Protein AF-A0A7C1AST8-F1 (afdb_monomer)

Foldseek 3Di:
DKFKWAFADKDALWAWQAPRDQDPDDDDQPPDDPVQGTFIWIWTWTQTPDDLDDPQPPDDRIFTEIFTFDDPDSNDSDGPWGFHDDHGWIKIFDWAFAWRHYNVAIDTHIGGPRHQQRIWTQDPVQWTHRRVRVVVVVVLVPDPADVPHDNPDDPDDPTDGNVVVSVVVSVDDDPVVVVVRCCGHHVVNNVLVRVQVVCCVVPVDRDDRDPPPPDD

Structure (mmCIF, N/CA/C/O backbone):
data_AF-A0A7C1AST8-F1
#
_entry.id   AF-A0A7C1AST8-F1
#
loop_
_atom_site.group_PDB
_atom_site.id
_atom_site.type_symbol
_atom_site.label_atom_id
_atom_site.label_alt_id
_atom_site.label_comp_id
_atom_site.label_asym_id
_atom_site.label_entity_id
_atom_site.label_seq_id
_atom_site.pdbx_PDB_ins_code
_atom_site.Cartn_x
_atom_site.Cartn_y
_atom_site.Cartn_z
_atom_site.occupancy
_atom_site.B_iso_or_equiv
_atom_site.auth_seq_id
_atom_site.auth_comp_id
_atom_site.auth_asym_id
_atom_site.auth_atom_id
_atom_site.pdbx_PDB_model_num
ATOM 1 N N . MET A 1 1 ? -7.288 -2.124 -7.685 1.00 85.44 1 MET A N 1
ATOM 2 C CA . MET A 1 1 ? -7.841 -3.116 -6.735 1.00 85.44 1 MET A CA 1
ATOM 3 C C . MET A 1 1 ? -8.034 -2.468 -5.363 1.00 85.44 1 MET A C 1
ATOM 5 O O . MET A 1 1 ? -7.223 -1.640 -4.980 1.00 85.44 1 MET A O 1
ATOM 9 N N . VAL A 1 2 ? -9.084 -2.816 -4.620 1.00 89.31 2 VAL A N 1
ATOM 10 C CA . VAL A 1 2 ? -9.290 -2.420 -3.218 1.00 89.31 2 VAL A CA 1
ATOM 11 C C . VAL A 1 2 ? -9.476 -3.677 -2.379 1.00 89.31 2 VAL A C 1
ATOM 13 O O . VAL A 1 2 ? -10.325 -4.511 -2.700 1.00 89.31 2 VAL A O 1
ATOM 16 N N . VAL A 1 3 ? -8.685 -3.816 -1.318 1.00 92.94 3 VAL A N 1
ATOM 17 C CA . VAL A 1 3 ? -8.681 -5.006 -0.457 1.00 92.94 3 VAL A CA 1
ATOM 18 C C . VAL A 1 3 ? -8.767 -4.641 1.015 1.00 92.94 3 VAL A C 1
ATOM 20 O O . VAL A 1 3 ? -8.251 -3.605 1.433 1.00 92.94 3 VAL A O 1
ATOM 23 N N . VAL A 1 4 ? -9.370 -5.539 1.787 1.00 95.44 4 VAL A N 1
ATOM 24 C CA . VAL A 1 4 ? -9.210 -5.632 3.238 1.00 95.44 4 VAL A CA 1
ATOM 25 C C . VAL A 1 4 ? -8.317 -6.831 3.526 1.00 95.44 4 VAL A C 1
ATOM 27 O O . VAL A 1 4 ? -8.536 -7.918 2.976 1.00 95.44 4 VAL A O 1
ATOM 30 N N . GLY A 1 5 ? -7.315 -6.649 4.376 1.00 95.75 5 GLY A N 1
ATOM 31 C CA . GLY A 1 5 ? -6.432 -7.741 4.757 1.00 95.75 5 GLY A CA 1
ATOM 32 C C . GLY A 1 5 ? -5.708 -7.514 6.070 1.00 95.75 5 GLY A C 1
ATOM 33 O O . GLY A 1 5 ? -5.656 -6.394 6.579 1.00 95.75 5 GLY A O 1
ATOM 34 N N . THR A 1 6 ? -5.113 -8.587 6.581 1.00 97.06 6 THR A N 1
ATOM 35 C CA . THR A 1 6 ? -4.254 -8.557 7.766 1.00 97.06 6 THR A CA 1
ATOM 36 C C . THR A 1 6 ? -2.789 -8.562 7.356 1.00 97.06 6 THR A C 1
ATOM 38 O O . THR A 1 6 ? -2.351 -9.374 6.533 1.00 97.06 6 THR A O 1
ATOM 41 N N . VAL A 1 7 ? -2.007 -7.660 7.946 1.00 95.00 7 VAL A N 1
ATOM 42 C CA . VAL A 1 7 ? -0.562 -7.568 7.731 1.00 95.00 7 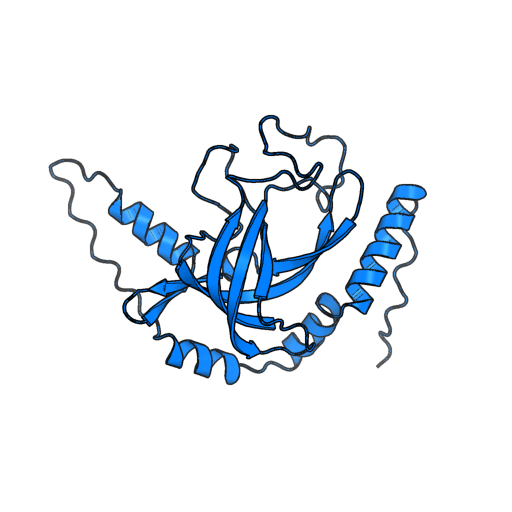VAL A CA 1
ATOM 43 C C . VAL A 1 7 ? 0.109 -8.786 8.355 1.00 95.00 7 VAL A C 1
ATOM 45 O O . VAL A 1 7 ? 0.218 -8.904 9.575 1.00 95.00 7 VAL A O 1
ATOM 48 N N . ARG A 1 8 ? 0.594 -9.704 7.521 1.00 96.12 8 ARG A N 1
ATOM 49 C CA . ARG A 1 8 ? 1.314 -10.898 7.973 1.00 96.12 8 ARG A CA 1
ATOM 50 C C . ARG A 1 8 ? 2.734 -10.554 8.401 1.00 96.12 8 ARG A C 1
ATOM 52 O O . ARG A 1 8 ? 3.166 -10.989 9.465 1.00 96.12 8 ARG A O 1
ATOM 59 N N . GLU A 1 9 ? 3.453 -9.800 7.573 1.00 93.06 9 GLU A N 1
ATOM 60 C CA . GLU A 1 9 ? 4.860 -9.442 7.779 1.00 93.06 9 GLU A CA 1
ATOM 61 C C . GLU A 1 9 ? 5.150 -8.039 7.238 1.00 93.06 9 GLU A C 1
ATOM 63 O O . GLU A 1 9 ? 4.584 -7.613 6.231 1.00 93.06 9 GLU A O 1
ATOM 68 N N . VAL A 1 10 ? 6.071 -7.341 7.903 1.00 87.25 10 VAL A N 1
ATOM 69 C CA . VAL A 1 10 ? 6.617 -6.051 7.468 1.00 87.25 10 VAL A CA 1
ATOM 70 C C . VAL A 1 10 ? 8.125 -6.217 7.345 1.00 87.25 10 VAL A C 1
ATOM 72 O O . VAL A 1 10 ? 8.827 -6.329 8.353 1.00 87.25 10 VAL A O 1
ATOM 75 N N . ASN A 1 11 ? 8.627 -6.258 6.115 1.00 84.88 11 ASN A N 1
ATOM 76 C CA . ASN A 1 11 ? 10.028 -6.560 5.851 1.00 84.88 11 ASN A CA 1
ATOM 77 C C . ASN A 1 11 ? 10.875 -5.287 5.721 1.00 84.88 11 ASN A C 1
ATOM 79 O O . ASN A 1 11 ? 10.643 -4.439 4.856 1.00 84.88 11 ASN A O 1
ATOM 83 N N . GLY A 1 12 ? 11.924 -5.225 6.552 1.00 67.56 12 GLY A N 1
ATOM 84 C CA . GLY A 1 12 ? 12.950 -4.175 6.586 1.00 67.56 12 GLY A CA 1
ATOM 85 C C . GLY A 1 12 ? 12.571 -2.919 7.392 1.00 67.56 12 GLY A C 1
ATOM 86 O O . GLY A 1 12 ? 11.392 -2.659 7.621 1.00 67.56 12 GLY A O 1
ATOM 87 N N . PRO A 1 13 ? 13.558 -2.106 7.833 1.00 58.56 13 PRO A N 1
ATOM 88 C CA . PRO A 1 13 ? 13.296 -0.747 8.297 1.00 58.56 13 PRO A CA 1
ATOM 89 C C . PRO A 1 13 ? 13.070 0.201 7.113 1.00 58.56 13 PRO A C 1
ATOM 91 O O . PRO A 1 13 ? 12.169 1.012 7.227 1.00 58.56 13 PRO A O 1
ATOM 94 N N . PHE A 1 14 ? 13.803 0.036 5.997 1.00 69.19 14 PHE A N 1
ATOM 95 C CA . PHE A 1 14 ? 13.518 0.459 4.611 1.00 69.19 14 PHE A CA 1
ATOM 96 C C . PHE A 1 14 ? 14.591 -0.139 3.673 1.00 69.19 14 PHE A C 1
ATOM 98 O O . PHE A 1 14 ? 15.765 -0.227 4.055 1.00 69.19 14 PHE A O 1
ATOM 105 N N . TRP A 1 15 ? 14.202 -0.526 2.460 1.00 65.00 15 TRP A N 1
ATOM 106 C CA . TRP A 1 15 ? 15.070 -1.031 1.391 1.00 65.00 15 TRP A CA 1
ATOM 107 C C . TRP A 1 15 ? 15.282 0.041 0.325 1.00 65.00 15 TRP A C 1
ATOM 109 O O . TRP A 1 15 ? 14.389 0.853 0.077 1.00 65.00 15 TRP A O 1
ATOM 119 N N . ASN A 1 16 ? 16.462 0.058 -0.293 1.00 61.53 16 ASN A N 1
ATOM 120 C CA . ASN A 1 16 ? 16.732 0.910 -1.443 1.00 61.53 16 ASN A CA 1
ATOM 121 C C . ASN A 1 16 ? 16.198 0.234 -2.709 1.00 61.53 16 ASN A C 1
ATOM 123 O O . ASN A 1 16 ? 16.614 -0.881 -3.023 1.00 61.53 16 ASN A O 1
ATOM 127 N N . SER A 1 17 ? 15.308 0.902 -3.451 1.00 61.28 17 SER A N 1
ATOM 128 C CA . SER A 1 17 ? 14.826 0.363 -4.724 1.00 61.28 17 SER A CA 1
ATOM 129 C C . SER A 1 17 ? 15.959 0.162 -5.723 1.00 61.28 17 SER A C 1
ATOM 131 O O . SER A 1 17 ? 15.846 -0.726 -6.549 1.00 61.28 17 SER A O 1
ATOM 133 N N . ALA A 1 18 ? 17.082 0.886 -5.620 1.00 60.12 18 ALA A N 1
ATOM 134 C CA . ALA A 1 18 ? 18.212 0.700 -6.523 1.00 60.12 18 ALA A CA 1
ATOM 135 C C . ALA A 1 18 ? 18.822 -0.711 -6.443 1.00 60.12 18 ALA A C 1
ATOM 137 O O . ALA A 1 18 ? 18.940 -1.380 -7.460 1.00 60.12 18 ALA A O 1
ATOM 138 N N . ASP A 1 19 ? 19.232 -1.166 -5.266 1.00 57.78 19 ASP A N 1
ATOM 139 C CA . ASP A 1 19 ? 20.057 -2.375 -5.122 1.00 57.78 19 ASP A CA 1
ATOM 140 C C . ASP A 1 19 ? 19.449 -3.436 -4.195 1.00 57.78 19 ASP A C 1
ATOM 142 O O . ASP A 1 19 ? 20.085 -4.456 -3.920 1.00 57.78 19 ASP A O 1
ATOM 146 N N . GLY A 1 20 ? 18.231 -3.203 -3.691 1.00 58.56 20 GLY A N 1
ATOM 147 C CA . GLY A 1 20 ? 17.551 -4.101 -2.762 1.00 58.56 20 GLY A CA 1
ATOM 148 C C . GLY A 1 20 ? 18.291 -4.270 -1.434 1.00 58.56 20 GLY A C 1
ATOM 149 O O . GLY A 1 20 ? 17.970 -5.179 -0.669 1.00 58.56 20 GLY A O 1
ATOM 150 N N . GLN A 1 21 ? 19.296 -3.436 -1.137 1.00 60.12 21 GLN A N 1
ATOM 151 C CA . GLN A 1 21 ? 20.013 -3.484 0.129 1.00 60.12 21 GLN A CA 1
ATOM 152 C C . GLN A 1 21 ? 19.342 -2.586 1.165 1.00 60.12 21 GLN A C 1
ATOM 154 O O . GLN A 1 21 ? 18.674 -1.591 0.868 1.00 60.12 21 GLN A O 1
ATOM 159 N N . LYS A 1 22 ? 19.528 -2.952 2.437 1.00 52.41 22 LYS A N 1
ATOM 160 C CA . LYS A 1 22 ? 19.155 -2.095 3.560 1.00 52.41 22 LYS A CA 1
ATOM 161 C C . LYS A 1 22 ? 19.940 -0.789 3.436 1.00 52.41 22 LYS A C 1
ATOM 163 O O . LYS A 1 22 ? 21.166 -0.817 3.430 1.00 52.41 22 LYS A O 1
ATOM 168 N N . TRP A 1 23 ? 19.243 0.342 3.393 1.00 54.97 23 TRP A N 1
ATOM 169 C CA . TRP A 1 23 ? 19.873 1.649 3.207 1.00 54.97 23 TRP A CA 1
ATOM 170 C C . TRP A 1 23 ? 20.775 1.997 4.405 1.00 54.97 23 TRP A C 1
ATOM 172 O O . TRP A 1 23 ? 20.302 2.384 5.479 1.00 54.97 23 TRP A O 1
ATOM 182 N N . SER A 1 24 ? 22.090 1.860 4.239 1.00 45.50 24 SER A N 1
ATOM 183 C CA . SER A 1 24 ? 23.104 2.486 5.103 1.00 45.50 24 SER A CA 1
ATOM 184 C C . SER A 1 24 ? 23.695 3.747 4.478 1.00 45.50 24 SER A C 1
ATOM 186 O O . SER A 1 24 ? 24.119 4.630 5.219 1.00 45.50 24 SER A O 1
ATOM 188 N N . ASP A 1 25 ? 23.652 3.859 3.149 1.00 42.25 25 ASP A N 1
ATOM 189 C CA . ASP A 1 25 ? 24.308 4.905 2.368 1.00 42.25 25 ASP A CA 1
ATOM 190 C C . ASP A 1 25 ? 23.334 5.435 1.309 1.00 42.25 25 ASP A C 1
ATOM 192 O O . ASP A 1 25 ? 22.731 4.660 0.566 1.00 42.25 25 ASP A O 1
ATOM 196 N N . SER A 1 26 ? 23.128 6.754 1.265 1.00 41.34 26 SER A N 1
ATOM 197 C CA . SER A 1 26 ? 22.223 7.360 0.286 1.00 41.34 26 SER A CA 1
ATOM 198 C C . SER A 1 26 ? 22.782 7.224 -1.133 1.00 41.34 26 SER A C 1
ATOM 200 O O . SER A 1 26 ? 23.951 7.561 -1.338 1.00 41.34 26 SER A O 1
ATOM 202 N N . PRO A 1 27 ? 21.980 6.792 -2.126 1.00 42.34 27 PRO A N 1
ATOM 203 C CA . PRO A 1 27 ? 22.377 6.888 -3.519 1.00 42.34 27 PRO A CA 1
ATOM 204 C C . PRO A 1 27 ? 22.571 8.369 -3.867 1.00 42.34 27 PRO A C 1
ATOM 206 O O . PRO A 1 27 ? 21.764 9.220 -3.485 1.00 42.34 27 PRO A O 1
ATOM 209 N N . ALA A 1 28 ? 23.676 8.687 -4.545 1.00 46.75 28 ALA A N 1
ATOM 210 C CA . ALA A 1 28 ? 23.923 10.033 -5.045 1.00 46.75 28 ALA A CA 1
ATOM 211 C C . ALA A 1 28 ? 22.788 10.407 -6.013 1.00 46.75 28 ALA A C 1
ATOM 213 O O . ALA A 1 28 ? 22.472 9.647 -6.926 1.00 46.75 28 ALA A O 1
ATOM 214 N N . ALA A 1 29 ? 22.147 11.551 -5.780 1.00 48.56 29 ALA A N 1
ATOM 215 C CA . ALA A 1 29 ? 20.938 11.993 -6.477 1.00 48.56 29 ALA A CA 1
ATOM 216 C C . ALA A 1 29 ? 21.192 12.427 -7.938 1.00 48.56 29 ALA A C 1
ATOM 218 O O . ALA A 1 29 ? 20.281 12.891 -8.621 1.00 48.56 29 ALA A O 1
ATOM 219 N N . ASP A 1 30 ? 22.432 12.310 -8.399 1.00 47.56 30 ASP A N 1
ATOM 220 C CA . ASP A 1 30 ? 22.979 13.102 -9.492 1.00 47.56 30 ASP A CA 1
ATOM 221 C C . ASP A 1 30 ? 22.830 12.402 -10.858 1.00 47.56 30 ASP A C 1
ATOM 223 O O . ASP A 1 30 ? 22.884 13.068 -11.890 1.00 47.56 30 ASP A O 1
ATOM 227 N N . ASP A 1 31 ? 22.590 11.085 -10.879 1.00 40.94 31 ASP A N 1
ATOM 228 C CA . ASP A 1 31 ? 22.689 10.264 -12.098 1.00 40.94 31 ASP A CA 1
ATOM 229 C C . ASP A 1 31 ? 21.342 9.792 -12.680 1.00 40.94 31 ASP A C 1
ATOM 231 O O . ASP A 1 31 ? 21.328 8.997 -13.620 1.00 40.94 31 ASP A O 1
ATOM 235 N N . ILE A 1 32 ? 20.190 10.229 -12.147 1.00 43.62 32 ILE A N 1
ATOM 236 C CA . ILE A 1 32 ? 18.897 9.609 -12.493 1.00 43.62 32 ILE A CA 1
ATOM 237 C C . ILE A 1 32 ? 17.801 10.662 -12.756 1.00 43.62 32 ILE A C 1
ATOM 239 O O . ILE A 1 32 ? 17.625 11.579 -11.951 1.00 43.62 32 ILE A O 1
ATOM 243 N N . PRO A 1 33 ? 17.029 10.568 -13.864 1.00 41.75 33 PRO A N 1
ATOM 244 C CA . PRO A 1 33 ? 15.890 11.453 -14.112 1.00 41.75 33 PRO A CA 1
ATOM 245 C C . PRO A 1 33 ? 14.923 11.439 -12.921 1.00 41.75 33 PRO A C 1
ATOM 247 O O . PRO A 1 33 ? 14.607 10.376 -12.400 1.00 41.75 33 PRO A O 1
ATOM 250 N N . GLY A 1 34 ? 14.388 12.594 -12.511 1.00 40.84 34 GLY A N 1
ATOM 251 C CA . GLY A 1 34 ? 13.619 12.732 -11.260 1.00 40.84 34 GLY A CA 1
ATOM 252 C C . GLY A 1 34 ? 12.356 11.862 -11.106 1.00 40.84 34 GLY A C 1
ATOM 253 O O . GLY A 1 34 ? 11.782 11.840 -10.024 1.00 40.84 34 GLY A O 1
ATOM 254 N N . ARG A 1 35 ? 11.914 11.143 -12.150 1.00 40.44 35 ARG A N 1
ATOM 255 C CA . ARG A 1 35 ? 10.830 10.136 -12.086 1.00 40.44 35 ARG A CA 1
ATOM 256 C C . ARG A 1 35 ? 11.311 8.696 -11.850 1.00 40.44 35 ARG A C 1
ATOM 258 O O . ARG A 1 35 ? 10.485 7.822 -11.647 1.00 40.44 35 ARG A O 1
ATOM 265 N N . VAL A 1 36 ? 12.620 8.468 -11.883 1.00 48.53 36 VAL A N 1
ATOM 266 C CA . VAL A 1 36 ? 13.289 7.155 -11.808 1.00 48.53 36 VAL A CA 1
ATOM 267 C C . VAL A 1 36 ? 14.260 7.126 -10.611 1.00 48.53 36 VAL A C 1
ATOM 269 O O . VAL A 1 36 ? 14.962 6.148 -10.384 1.00 48.53 36 VAL A O 1
ATOM 272 N N . ALA A 1 37 ? 14.327 8.215 -9.834 1.00 53.06 37 ALA A N 1
ATOM 273 C CA . ALA A 1 37 ? 15.223 8.333 -8.692 1.00 53.06 37 ALA A CA 1
ATOM 274 C C . ALA A 1 37 ? 14.959 7.198 -7.674 1.00 53.06 37 ALA A C 1
ATOM 276 O O . ALA A 1 37 ? 13.801 7.003 -7.291 1.00 53.06 37 ALA A O 1
ATOM 277 N N . PRO A 1 38 ? 15.995 6.463 -7.224 1.00 53.56 38 PRO A N 1
ATOM 278 C CA . PRO A 1 38 ? 15.853 5.366 -6.282 1.00 53.56 38 PRO A CA 1
ATOM 279 C C . PRO A 1 38 ? 15.157 5.836 -5.010 1.00 53.56 38 PRO A C 1
ATOM 281 O O . PRO A 1 38 ? 15.540 6.843 -4.408 1.00 53.56 38 PRO A O 1
ATOM 284 N N . GLY A 1 39 ? 14.120 5.102 -4.622 1.00 63.78 39 GLY A N 1
ATOM 285 C CA . GLY A 1 39 ? 13.270 5.415 -3.484 1.00 63.78 39 GLY A CA 1
ATOM 286 C C . GLY A 1 39 ? 13.442 4.410 -2.354 1.00 63.78 39 GLY A C 1
ATOM 287 O O . GLY A 1 39 ? 13.867 3.272 -2.555 1.00 63.78 39 GLY A O 1
ATOM 288 N N . LEU A 1 40 ? 13.081 4.831 -1.146 1.00 69.81 40 LEU A N 1
ATOM 289 C CA . LEU A 1 40 ? 12.936 3.926 -0.012 1.00 69.81 40 LEU A CA 1
ATOM 290 C C . LEU A 1 40 ? 11.608 3.178 -0.129 1.00 69.81 40 LEU A C 1
ATOM 292 O O . LEU A 1 40 ? 10.594 3.777 -0.493 1.00 69.81 40 LEU A O 1
ATOM 296 N N . TYR A 1 41 ? 11.600 1.888 0.193 1.00 76.06 41 TYR A N 1
ATOM 297 C CA . TYR A 1 41 ? 10.366 1.110 0.268 1.00 76.06 41 TYR A CA 1
ATOM 298 C C . TYR A 1 41 ? 10.400 0.056 1.378 1.00 76.06 41 TYR A C 1
ATOM 300 O O . TYR A 1 41 ? 11.457 -0.296 1.908 1.00 76.06 41 TYR A O 1
ATOM 308 N N . ARG A 1 42 ? 9.224 -0.458 1.737 1.00 80.31 42 ARG A N 1
ATOM 309 C CA . ARG A 1 42 ? 9.066 -1.696 2.513 1.00 80.31 42 ARG A CA 1
ATOM 310 C C . ARG A 1 42 ? 8.228 -2.688 1.734 1.00 80.31 42 ARG A C 1
ATOM 312 O O . ARG A 1 42 ? 7.368 -2.292 0.950 1.00 80.31 42 ARG A O 1
ATOM 319 N N . GLU A 1 43 ? 8.458 -3.962 2.004 1.00 88.00 43 GLU A N 1
ATOM 320 C CA . GLU A 1 43 ? 7.593 -5.031 1.521 1.00 88.00 43 GLU A CA 1
ATOM 321 C C . GLU A 1 43 ? 6.639 -5.415 2.643 1.00 88.00 43 GLU A C 1
ATOM 323 O O . GLU A 1 43 ? 7.063 -5.791 3.740 1.00 88.00 43 GLU A O 1
ATOM 328 N N . ILE A 1 44 ? 5.348 -5.287 2.368 1.00 91.44 44 ILE A N 1
ATOM 329 C CA . ILE A 1 44 ? 4.276 -5.637 3.287 1.00 91.44 44 ILE A CA 1
ATOM 330 C C . ILE A 1 44 ? 3.619 -6.894 2.744 1.00 91.44 44 ILE A C 1
ATOM 332 O O . ILE A 1 44 ? 3.026 -6.876 1.665 1.00 91.44 44 ILE A O 1
ATOM 336 N N . VAL A 1 45 ? 3.738 -7.995 3.476 1.00 94.94 45 VAL A N 1
ATOM 337 C CA . VAL A 1 45 ? 3.046 -9.236 3.128 1.00 94.94 45 VAL A CA 1
ATOM 338 C C . VAL A 1 45 ? 1.658 -9.163 3.740 1.00 94.94 45 VAL A C 1
ATOM 340 O O . VAL A 1 45 ? 1.523 -9.090 4.963 1.00 94.94 45 VAL A O 1
ATOM 343 N N . LEU A 1 46 ? 0.636 -9.170 2.893 1.00 95.75 46 LEU A N 1
ATOM 344 C CA . LEU A 1 46 ? -0.755 -9.010 3.292 1.00 95.75 46 LEU A CA 1
ATOM 345 C C . LEU A 1 46 ? -1.546 -10.275 2.974 1.00 95.75 46 LEU A C 1
ATOM 347 O O . LEU A 1 46 ? -1.509 -10.763 1.844 1.00 95.75 46 LEU A O 1
ATOM 351 N N . ASP A 1 47 ? -2.296 -10.759 3.959 1.00 97.31 47 ASP A N 1
ATOM 352 C CA . ASP A 1 47 ? -3.300 -11.797 3.763 1.00 97.31 47 ASP A CA 1
ATOM 353 C C . ASP A 1 47 ? -4.640 -11.165 3.445 1.00 97.31 47 ASP A C 1
ATOM 355 O O . ASP A 1 47 ? -5.184 -10.407 4.247 1.00 97.31 47 ASP A O 1
ATOM 359 N N . ILE A 1 48 ? -5.148 -11.457 2.249 1.00 95.62 48 ILE A N 1
ATOM 360 C CA . ILE A 1 48 ? -6.389 -10.875 1.760 1.00 95.62 48 ILE A CA 1
ATOM 361 C C . ILE A 1 48 ? -7.560 -11.613 2.388 1.00 95.62 48 ILE A C 1
ATOM 363 O O . ILE A 1 48 ? -7.767 -12.806 2.169 1.00 95.62 48 ILE A O 1
ATOM 367 N N . GLU A 1 49 ? -8.347 -10.869 3.152 1.00 94.31 49 GLU A N 1
ATOM 368 C CA . GLU A 1 49 ? -9.565 -11.365 3.786 1.00 94.31 49 GLU A CA 1
ATOM 369 C C . GLU A 1 49 ? -10.769 -11.112 2.892 1.00 94.31 49 GLU A C 1
ATOM 371 O O . GLU A 1 49 ? -11.635 -11.970 2.737 1.00 94.31 49 GLU A O 1
ATOM 376 N N . THR A 1 50 ? -10.824 -9.916 2.302 1.00 92.81 50 THR A N 1
ATOM 377 C CA . THR A 1 50 ? -11.915 -9.490 1.429 1.00 92.81 50 THR A CA 1
ATOM 378 C C . THR A 1 50 ? -11.366 -8.680 0.268 1.00 92.81 50 THR A C 1
ATOM 380 O O . THR A 1 50 ? -10.614 -7.721 0.444 1.00 92.81 50 THR A O 1
ATOM 383 N N . VAL A 1 51 ? -11.793 -9.041 -0.936 1.00 91.19 51 VAL A N 1
ATOM 384 C CA . VAL A 1 51 ? -11.595 -8.225 -2.130 1.00 91.19 51 VAL A CA 1
ATOM 385 C C . VAL A 1 51 ? -12.828 -7.346 -2.278 1.00 91.19 51 VAL A C 1
ATOM 387 O O . VAL A 1 51 ? -13.886 -7.831 -2.663 1.00 91.19 51 VAL A O 1
ATOM 390 N N . VAL A 1 52 ? -12.695 -6.063 -1.948 1.00 88.06 52 VAL A N 1
ATOM 391 C CA . VAL A 1 52 ? -13.782 -5.080 -2.098 1.00 88.06 52 VAL A CA 1
ATOM 392 C C . VAL A 1 52 ? -13.980 -4.757 -3.575 1.00 88.06 52 VAL A C 1
ATOM 394 O O . VAL A 1 52 ? -15.096 -4.578 -4.054 1.00 88.06 52 VAL A O 1
ATOM 397 N N . ARG A 1 53 ? -12.872 -4.680 -4.321 1.00 84.50 53 ARG A N 1
ATOM 398 C CA . ARG A 1 53 ? -12.893 -4.370 -5.746 1.00 84.50 53 ARG A CA 1
ATOM 399 C C . ARG A 1 53 ? -11.668 -4.918 -6.456 1.00 84.50 53 ARG A C 1
ATOM 401 O O . ARG A 1 53 ? -10.548 -4.619 -6.059 1.00 84.50 53 ARG A O 1
ATOM 408 N N . ASP A 1 54 ? -11.864 -5.625 -7.558 1.00 81.19 54 ASP A N 1
ATOM 409 C CA . ASP A 1 54 ? -10.769 -6.134 -8.382 1.00 81.19 54 ASP A CA 1
ATOM 410 C C . ASP A 1 54 ? -11.139 -6.095 -9.863 1.00 81.19 54 ASP A C 1
ATOM 412 O O . ASP A 1 54 ? -11.565 -7.081 -10.458 1.00 81.19 54 ASP A O 1
ATOM 416 N N . ASP A 1 55 ? -11.023 -4.906 -10.450 1.00 72.19 55 ASP A N 1
ATOM 417 C CA . ASP A 1 55 ? -11.451 -4.658 -11.829 1.00 72.19 55 ASP A CA 1
ATOM 418 C C . ASP A 1 55 ? -10.627 -5.431 -12.873 1.00 72.19 55 ASP A C 1
ATOM 420 O O . ASP A 1 55 ? -11.114 -5.655 -13.979 1.00 72.19 55 ASP A O 1
ATOM 424 N N . TYR A 1 56 ? -9.411 -5.863 -12.520 1.00 66.44 56 TYR A N 1
ATOM 425 C CA . TYR A 1 56 ? -8.462 -6.522 -13.430 1.00 66.44 56 TYR A CA 1
ATOM 426 C C . TYR A 1 56 ? -8.150 -7.966 -13.037 1.00 66.44 56 TYR A C 1
ATOM 428 O O . TYR A 1 56 ? -7.238 -8.569 -13.599 1.00 66.44 56 TYR A O 1
ATOM 436 N N . ASN A 1 57 ? -8.906 -8.532 -12.092 1.00 73.12 57 ASN A N 1
ATOM 437 C CA . ASN A 1 57 ? -8.738 -9.903 -11.614 1.00 73.12 57 ASN A CA 1
ATOM 438 C C . ASN A 1 57 ? -7.291 -10.210 -11.150 1.00 73.12 57 ASN A C 1
ATOM 440 O O . ASN A 1 57 ? -6.729 -11.261 -11.471 1.00 73.12 57 ASN A O 1
ATOM 444 N N . GLN A 1 58 ? -6.681 -9.250 -10.449 1.00 72.94 58 GLN A N 1
ATOM 445 C CA . GLN A 1 58 ? -5.313 -9.287 -9.918 1.00 72.94 58 GLN A CA 1
ATOM 446 C C . GLN A 1 58 ? -5.257 -9.773 -8.463 1.00 72.94 58 GLN A C 1
ATOM 448 O O . GLN A 1 58 ? -4.166 -9.937 -7.908 1.00 72.94 58 GLN A O 1
ATOM 453 N N . ALA A 1 59 ? -6.407 -9.991 -7.822 1.00 79.06 59 ALA A N 1
ATOM 454 C CA . ALA A 1 59 ? -6.461 -10.419 -6.438 1.00 79.06 59 ALA A CA 1
ATOM 455 C C . ALA A 1 59 ? -5.865 -11.818 -6.255 1.00 79.06 59 ALA A C 1
ATOM 457 O O . ALA A 1 59 ? -6.204 -12.785 -6.940 1.00 79.06 59 ALA A O 1
ATOM 458 N N . ALA A 1 60 ? -5.009 -11.927 -5.245 1.00 84.62 60 ALA A N 1
ATOM 459 C CA . ALA A 1 60 ? -4.458 -13.176 -4.752 1.00 84.62 60 ALA A CA 1
ATOM 460 C C . ALA A 1 60 ? -4.830 -13.350 -3.275 1.00 84.62 60 ALA A C 1
ATOM 462 O O . ALA A 1 60 ? -5.144 -12.382 -2.589 1.00 84.62 60 ALA A O 1
ATOM 463 N N . ALA A 1 61 ? -4.764 -14.582 -2.765 1.00 90.50 61 ALA A N 1
ATOM 464 C CA . ALA A 1 61 ? -5.008 -14.849 -1.343 1.00 90.50 61 ALA A CA 1
ATOM 465 C C . ALA A 1 61 ? -3.974 -14.165 -0.424 1.00 90.50 61 ALA A C 1
ATOM 467 O O . ALA A 1 61 ? -4.289 -13.776 0.695 1.00 90.50 61 ALA A O 1
ATOM 468 N N . THR A 1 62 ? -2.747 -13.995 -0.916 1.00 94.44 62 THR A N 1
ATOM 469 C CA . THR A 1 62 ? -1.683 -13.233 -0.264 1.00 94.44 62 THR A CA 1
ATOM 470 C C . THR A 1 62 ? -1.035 -12.351 -1.320 1.00 94.44 62 THR A C 1
ATOM 472 O O . THR A 1 62 ? -0.782 -12.816 -2.434 1.00 94.44 62 THR A O 1
ATOM 475 N N . ILE A 1 63 ? -0.743 -11.101 -0.972 1.00 92.00 63 ILE A N 1
ATOM 476 C CA . ILE A 1 63 ? -0.082 -10.145 -1.861 1.00 92.00 63 ILE A CA 1
ATOM 477 C C . ILE A 1 63 ? 1.112 -9.500 -1.162 1.00 92.00 63 ILE A C 1
ATOM 479 O O . ILE A 1 63 ? 1.092 -9.273 0.048 1.00 92.00 63 ILE A O 1
ATOM 483 N N . VAL A 1 64 ? 2.157 -9.209 -1.933 1.00 92.38 64 VAL A N 1
ATOM 484 C CA . VAL A 1 64 ? 3.273 -8.377 -1.481 1.00 92.38 64 VAL A CA 1
ATOM 485 C C . VAL A 1 64 ? 3.013 -6.963 -1.973 1.00 92.38 64 VAL A C 1
ATOM 487 O O . VAL A 1 64 ? 2.974 -6.717 -3.179 1.00 92.38 64 VAL A O 1
ATOM 490 N N . VAL A 1 65 ? 2.811 -6.044 -1.035 1.00 90.38 65 VAL A N 1
ATOM 491 C CA . VAL A 1 65 ? 2.644 -4.619 -1.314 1.00 90.38 65 VAL A CA 1
ATOM 492 C C . VAL A 1 65 ? 3.980 -3.922 -1.109 1.00 90.38 65 VAL A C 1
ATOM 494 O O . VAL A 1 65 ? 4.590 -4.019 -0.046 1.00 90.38 65 VAL A O 1
ATOM 497 N N . ILE A 1 66 ? 4.415 -3.185 -2.122 1.00 86.50 66 ILE A N 1
ATOM 498 C CA . ILE A 1 66 ? 5.549 -2.275 -2.040 1.00 86.50 66 ILE A CA 1
ATOM 499 C C . ILE A 1 66 ? 5.020 -0.934 -1.538 1.00 86.50 66 ILE A C 1
ATOM 501 O O . ILE A 1 66 ? 4.307 -0.223 -2.246 1.00 86.50 66 ILE A O 1
ATOM 505 N N . ALA A 1 67 ? 5.348 -0.601 -0.293 1.00 82.38 67 ALA A N 1
ATOM 506 C CA . ALA A 1 67 ? 4.986 0.663 0.336 1.00 82.38 67 ALA A CA 1
ATOM 507 C C . ALA A 1 67 ? 6.138 1.668 0.153 1.00 82.38 67 ALA A C 1
ATOM 509 O O . ALA A 1 67 ? 7.156 1.541 0.844 1.00 82.38 67 ALA A O 1
ATOM 510 N N . PRO A 1 68 ? 6.029 2.642 -0.772 1.00 74.25 68 PRO A N 1
ATOM 511 C CA . PRO A 1 68 ? 7.094 3.607 -1.019 1.00 74.25 68 PRO A CA 1
ATOM 512 C C . PRO A 1 68 ? 7.170 4.621 0.119 1.00 74.25 68 PRO A C 1
ATOM 514 O O . PRO A 1 68 ? 6.197 5.297 0.427 1.00 74.25 68 PRO A O 1
ATOM 517 N N . GLY A 1 69 ? 8.333 4.806 0.719 1.00 64.31 69 GLY A N 1
ATOM 518 C CA . GLY A 1 69 ? 8.564 5.917 1.622 1.00 64.31 69 GLY A CA 1
ATOM 519 C C . GLY A 1 69 ? 9.794 5.748 2.490 1.00 64.31 69 GLY A C 1
ATOM 520 O O . GLY A 1 69 ? 10.302 4.652 2.681 1.00 64.31 69 GLY A O 1
ATOM 521 N N . GLY A 1 70 ? 10.231 6.878 3.035 1.00 49.84 70 GLY A N 1
ATOM 522 C CA . GLY A 1 70 ? 11.235 6.993 4.080 1.00 49.84 70 GLY A CA 1
ATOM 523 C C . GLY A 1 70 ? 11.441 8.466 4.422 1.00 49.84 70 GLY A C 1
ATOM 524 O O . GLY A 1 70 ? 11.279 9.333 3.563 1.00 49.84 70 GLY A O 1
ATOM 525 N N . GLY A 1 71 ? 11.687 8.760 5.699 1.00 43.53 71 GLY A N 1
ATOM 526 C CA . GLY A 1 71 ? 12.069 10.104 6.134 1.00 43.53 71 GLY A CA 1
ATOM 527 C C . GLY A 1 71 ? 13.464 10.478 5.623 1.00 43.53 71 GLY A C 1
ATOM 528 O O . GLY A 1 71 ? 14.092 9.729 4.880 1.00 43.53 71 GLY A O 1
ATOM 529 N N . GLU A 1 72 ? 14.011 11.604 6.086 1.00 43.78 72 GLU A N 1
ATOM 530 C CA . GLU A 1 72 ? 15.383 12.033 5.754 1.00 43.78 72 GLU A CA 1
ATOM 531 C C . GLU A 1 72 ? 16.474 10.982 6.098 1.00 43.78 72 GLU A C 1
ATOM 533 O O . GLU A 1 72 ? 17.637 11.178 5.742 1.00 43.78 72 GLU A O 1
ATOM 538 N N . ARG A 1 73 ? 16.152 9.890 6.825 1.00 44.44 73 ARG A N 1
ATOM 539 C CA . ARG A 1 73 ? 17.104 8.871 7.317 1.00 44.44 73 ARG A CA 1
ATOM 540 C C . ARG A 1 73 ? 16.506 7.454 7.364 1.00 44.44 73 ARG A C 1
ATOM 542 O O . ARG A 1 73 ? 15.361 7.264 7.754 1.00 44.44 73 ARG A O 1
ATOM 549 N N . SER A 1 74 ? 17.336 6.441 7.098 1.00 46.31 74 SER A N 1
ATOM 550 C CA . SER A 1 74 ? 16.972 5.009 7.020 1.00 46.31 74 SER A CA 1
ATOM 551 C C . SER A 1 74 ? 16.636 4.303 8.347 1.00 46.31 74 SER A C 1
ATOM 553 O O . SER A 1 74 ? 16.246 3.136 8.348 1.00 46.31 74 SER A O 1
ATOM 555 N N . GLN A 1 75 ? 16.815 4.986 9.481 1.00 46.56 75 GLN A N 1
ATOM 556 C CA . GLN A 1 75 ? 16.581 4.457 10.834 1.00 46.56 75 GLN A CA 1
ATOM 557 C C . GLN A 1 75 ? 15.246 4.928 11.434 1.00 46.56 75 GLN A C 1
ATOM 559 O O . GLN A 1 75 ? 14.912 4.525 12.546 1.00 46.56 75 GLN A O 1
ATOM 564 N N . ASP A 1 76 ? 14.510 5.805 10.746 1.00 46.84 76 ASP A N 1
ATOM 565 C CA . ASP A 1 76 ? 13.243 6.327 11.253 1.00 46.84 76 ASP A CA 1
ATOM 566 C C . ASP A 1 76 ? 12.143 5.255 11.129 1.00 46.84 76 ASP A C 1
ATOM 568 O O . ASP A 1 76 ? 11.901 4.753 10.031 1.00 46.84 76 ASP A O 1
ATOM 572 N N . PRO A 1 77 ? 11.473 4.846 12.220 1.00 45.59 77 PRO A N 1
ATOM 573 C CA . PRO A 1 77 ? 10.362 3.906 12.128 1.00 45.59 77 PRO A CA 1
ATOM 574 C C . PRO A 1 77 ? 9.138 4.511 11.422 1.00 45.59 77 PRO A C 1
ATOM 576 O O . PRO A 1 77 ? 8.292 3.747 10.949 1.00 45.59 77 PRO A O 1
ATOM 579 N N . THR A 1 78 ? 9.045 5.844 11.337 1.00 46.16 78 THR A N 1
ATOM 580 C CA . THR A 1 78 ? 7.902 6.569 10.778 1.00 46.16 78 THR A CA 1
ATOM 581 C C . THR A 1 78 ? 8.112 6.879 9.293 1.00 46.16 78 THR A C 1
ATOM 583 O O . THR A 1 78 ? 9.037 7.574 8.878 1.00 46.16 78 THR A O 1
ATOM 586 N N . VAL A 1 79 ? 7.254 6.297 8.455 1.00 49.56 79 VAL A N 1
ATOM 587 C CA . VAL A 1 79 ? 7.267 6.494 7.002 1.00 49.56 79 VAL A CA 1
ATOM 588 C C . VAL A 1 79 ? 6.485 7.766 6.670 1.00 49.56 79 VAL A C 1
ATOM 590 O O . VAL A 1 79 ? 5.349 7.903 7.105 1.00 49.56 79 VAL A O 1
ATOM 593 N N . VAL A 1 80 ? 7.050 8.679 5.875 1.00 51.28 80 VAL A N 1
ATOM 594 C CA . VAL A 1 80 ? 6.364 9.933 5.482 1.00 51.28 80 VAL A CA 1
ATOM 595 C C . VAL A 1 80 ? 5.559 9.785 4.171 1.00 51.28 80 VAL A C 1
ATOM 597 O O . VAL A 1 80 ? 4.837 10.698 3.792 1.00 51.28 80 VAL A O 1
ATOM 600 N N . GLY A 1 81 ? 5.623 8.639 3.475 1.00 54.81 81 GLY A N 1
ATOM 601 C CA . GLY A 1 81 ? 5.024 8.499 2.131 1.00 54.81 81 GLY A CA 1
ATOM 602 C C . GLY A 1 81 ? 4.202 7.241 1.831 1.00 54.81 81 GLY A C 1
ATOM 603 O O . GLY A 1 81 ? 3.351 7.296 0.944 1.00 54.81 81 GLY A O 1
ATOM 604 N N . GLY A 1 82 ? 4.416 6.134 2.552 1.00 57.94 82 GLY A N 1
ATOM 605 C CA . GLY A 1 82 ? 3.973 4.800 2.108 1.00 57.94 82 GLY A CA 1
ATOM 606 C C . GLY A 1 82 ? 2.886 4.142 2.937 1.00 57.94 82 GLY A C 1
ATOM 607 O O . GLY A 1 82 ? 2.459 3.048 2.586 1.00 57.94 82 GLY A O 1
ATOM 608 N N . GLY A 1 83 ? 2.457 4.790 4.020 1.00 65.12 83 GLY A N 1
ATOM 609 C CA . GLY A 1 83 ? 1.674 4.160 5.076 1.00 65.12 83 GLY A CA 1
ATOM 610 C C . GLY A 1 83 ? 2.556 3.562 6.169 1.00 65.12 83 GLY A C 1
ATOM 611 O O . GLY A 1 83 ? 3.692 3.140 5.923 1.00 65.12 83 GLY A O 1
ATOM 612 N N . ARG A 1 84 ? 2.044 3.544 7.399 1.00 75.31 84 ARG A N 1
ATOM 613 C CA . ARG A 1 84 ? 2.651 2.802 8.511 1.00 75.31 84 ARG A CA 1
ATOM 614 C C . ARG A 1 84 ? 2.055 1.397 8.529 1.00 75.31 84 ARG A C 1
ATOM 616 O O . ARG A 1 84 ? 0.895 1.221 8.192 1.00 75.31 84 ARG A O 1
ATOM 623 N N . PHE A 1 85 ? 2.865 0.397 8.861 1.00 83.62 85 PHE A N 1
ATOM 624 C CA . PHE A 1 85 ? 2.405 -0.987 8.912 1.00 83.62 85 PHE A CA 1
ATOM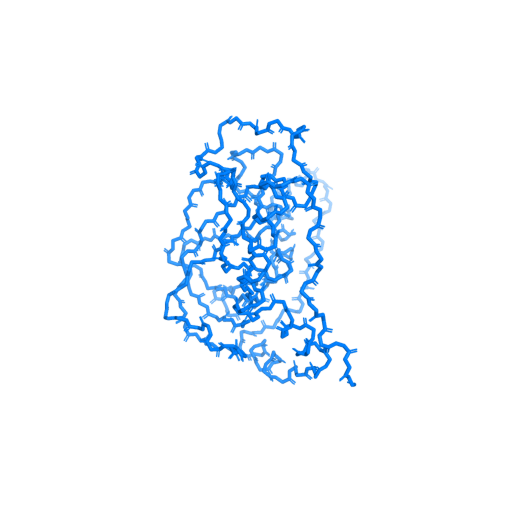 625 C C . PHE A 1 85 ? 2.971 -1.698 10.137 1.00 83.62 85 PHE A C 1
ATOM 627 O O . PHE A 1 85 ? 4.163 -1.576 10.436 1.00 83.62 85 PHE A O 1
ATOM 634 N N . THR A 1 86 ? 2.128 -2.469 10.806 1.00 85.31 86 THR A N 1
ATOM 635 C CA . THR A 1 86 ? 2.412 -3.273 11.987 1.00 85.31 86 THR A CA 1
ATOM 636 C C . THR A 1 86 ? 1.883 -4.677 11.759 1.00 85.31 86 THR A C 1
ATOM 638 O O . THR A 1 86 ? 0.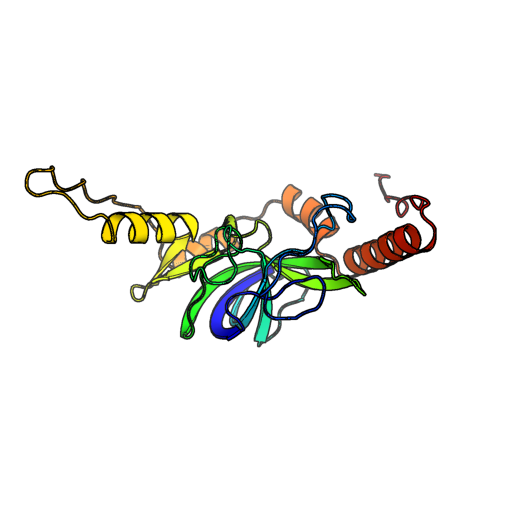749 -4.879 11.337 1.00 85.31 86 THR A O 1
ATOM 641 N N . GLN A 1 87 ? 2.710 -5.671 12.067 1.00 90.81 87 GLN A N 1
ATOM 642 C CA . GLN A 1 87 ? 2.312 -7.067 11.972 1.00 90.81 87 GLN A CA 1
ATOM 643 C C . GLN A 1 87 ? 1.058 -7.356 12.813 1.00 90.81 87 GLN A C 1
ATOM 645 O O . GLN A 1 87 ? 0.991 -7.003 13.990 1.00 90.81 87 GLN A O 1
ATOM 650 N N . GLY A 1 88 ? 0.097 -8.046 12.204 1.00 91.94 88 GLY A N 1
ATOM 651 C CA . GLY A 1 88 ? -1.180 -8.431 12.796 1.00 91.94 88 GLY A CA 1
ATOM 652 C C . GLY A 1 88 ? -2.261 -7.354 12.738 1.00 91.94 88 GLY A C 1
ATOM 653 O O . GLY A 1 88 ? -3.383 -7.637 13.150 1.00 91.94 88 GLY A O 1
ATOM 654 N N . GLU A 1 89 ? -1.965 -6.145 12.251 1.00 91.69 89 GLU A N 1
ATOM 655 C CA . GLU A 1 89 ? -3.003 -5.133 12.061 1.00 91.69 89 GLU A CA 1
ATOM 656 C C . GLU A 1 89 ? -3.840 -5.434 10.813 1.00 91.69 89 GLU A C 1
ATOM 658 O O . GLU A 1 89 ? -3.344 -5.994 9.830 1.00 91.69 89 GLU A O 1
ATOM 663 N N . GLN A 1 90 ? -5.102 -5.017 10.845 1.00 95.06 90 GLN A N 1
ATOM 664 C CA . GLN A 1 90 ? -5.987 -5.065 9.691 1.00 95.06 90 GLN A CA 1
ATOM 665 C C . GLN A 1 90 ? -5.964 -3.708 8.977 1.00 95.06 90 GLN A C 1
ATOM 667 O O . GLN A 1 90 ? -6.004 -2.650 9.610 1.00 95.06 90 GLN A O 1
ATOM 672 N N . VAL A 1 91 ? -5.898 -3.739 7.648 1.00 94.06 91 VAL A N 1
ATOM 673 C CA . VAL A 1 91 ? -5.821 -2.549 6.795 1.00 94.06 91 VAL A CA 1
ATOM 674 C C . VAL A 1 91 ? -6.793 -2.640 5.626 1.00 94.06 91 VAL A C 1
ATOM 676 O O . VAL A 1 91 ? -7.112 -3.727 5.139 1.00 94.06 91 VAL A O 1
ATOM 679 N N . VAL A 1 92 ? -7.216 -1.476 5.138 1.00 94.44 92 VAL A N 1
ATOM 680 C CA . VAL A 1 92 ? -7.886 -1.318 3.846 1.00 94.44 92 VAL A CA 1
ATOM 681 C C . VAL A 1 92 ? -6.935 -0.593 2.903 1.00 94.44 92 VAL A C 1
ATOM 683 O O . VAL A 1 92 ? -6.465 0.504 3.213 1.00 94.44 92 VAL A O 1
ATOM 686 N N . LEU A 1 93 ? -6.644 -1.202 1.753 1.00 91.88 93 LEU A N 1
ATOM 687 C CA . LEU A 1 93 ? -5.679 -0.681 0.787 1.00 91.88 93 LEU A CA 1
ATOM 688 C C . LEU A 1 93 ? -6.302 -0.482 -0.588 1.00 91.88 93 LEU A C 1
ATOM 690 O O . LEU A 1 93 ? -6.916 -1.394 -1.144 1.00 91.88 93 LEU A O 1
ATOM 694 N N . PHE A 1 94 ? -6.052 0.691 -1.164 1.00 89.62 94 PHE A N 1
ATOM 695 C CA . PHE A 1 94 ? -6.286 0.971 -2.577 1.00 89.62 94 PHE A CA 1
ATOM 696 C C . PHE A 1 94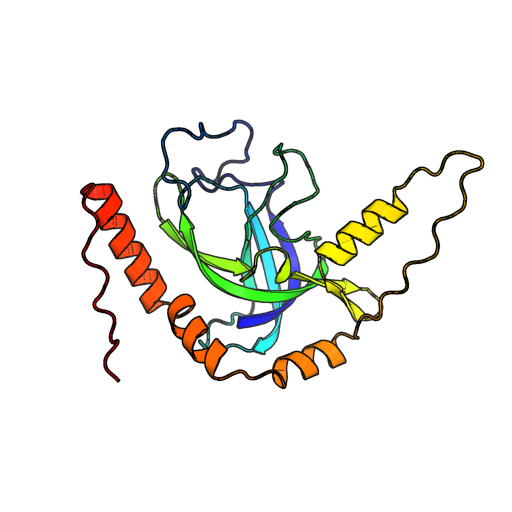 ? -4.983 0.705 -3.326 1.00 89.62 94 PHE A C 1
ATOM 698 O O . PHE A 1 94 ? -4.011 1.451 -3.215 1.00 89.62 94 PHE A O 1
ATOM 705 N N . LEU A 1 95 ? -4.957 -0.401 -4.055 1.00 87.06 95 LEU A N 1
ATOM 706 C CA . LEU A 1 95 ? -3.779 -0.957 -4.697 1.00 87.06 95 LEU A CA 1
ATOM 707 C C . LEU A 1 95 ? -3.853 -0.831 -6.215 1.00 87.06 95 LEU A C 1
ATOM 709 O O . LEU A 1 95 ? -4.918 -0.928 -6.832 1.00 87.06 95 LEU A O 1
ATOM 713 N N . SER A 1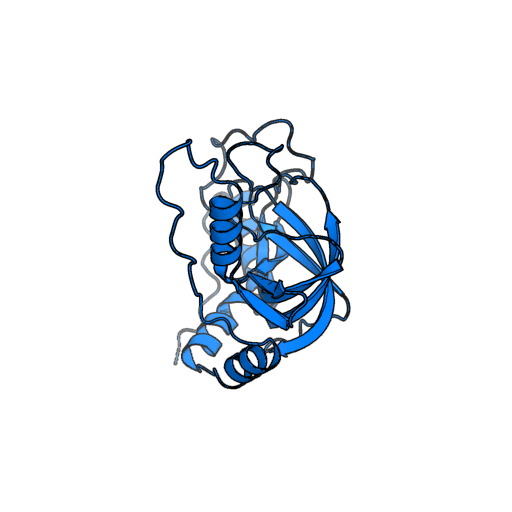 96 ? -2.681 -0.689 -6.811 1.00 83.62 96 SER A N 1
ATOM 714 C CA . SER A 1 96 ? -2.465 -0.652 -8.255 1.00 83.62 96 SER A CA 1
ATOM 715 C C . SER A 1 96 ? -1.166 -1.371 -8.583 1.00 83.62 96 SER A C 1
ATOM 717 O O . SER A 1 96 ? -0.215 -1.293 -7.802 1.00 83.62 96 SER A O 1
ATOM 719 N N . THR A 1 97 ? -1.115 -2.044 -9.726 1.00 82.75 97 THR A N 1
ATOM 720 C CA . THR A 1 97 ? 0.153 -2.504 -10.291 1.00 82.75 97 THR A CA 1
ATOM 721 C C . THR A 1 97 ? 0.839 -1.322 -10.966 1.00 82.75 97 THR A C 1
ATOM 723 O O . THR A 1 97 ? 0.225 -0.642 -11.780 1.00 82.75 97 THR A O 1
ATOM 726 N N . GLN A 1 98 ? 2.086 -1.056 -10.593 1.00 78.00 98 GLN A N 1
ATOM 727 C CA . GLN A 1 98 ? 2.912 0.034 -11.111 1.00 78.00 98 GLN A CA 1
ATOM 728 C C . GLN A 1 98 ? 4.308 -0.496 -11.450 1.00 78.00 98 GLN A C 1
ATOM 730 O O . GLN A 1 98 ? 4.698 -1.567 -10.985 1.00 78.00 98 GLN A O 1
ATOM 735 N N . VAL A 1 99 ? 5.079 0.255 -12.235 1.00 75.25 99 VAL A N 1
ATOM 736 C CA . VAL A 1 99 ? 6.490 -0.062 -12.483 1.00 75.25 99 VAL A CA 1
ATOM 737 C C . VAL A 1 99 ? 7.329 0.399 -11.292 1.00 75.25 99 VAL A C 1
ATOM 739 O O . VAL A 1 99 ? 7.366 1.588 -10.971 1.00 75.25 99 VAL A O 1
ATOM 742 N N . LEU A 1 100 ? 8.029 -0.535 -10.648 1.00 75.69 100 LEU A N 1
ATOM 743 C CA . LEU A 1 100 ? 9.095 -0.213 -9.710 1.00 75.69 100 LEU A CA 1
ATOM 744 C C . LEU A 1 100 ? 10.425 -0.148 -10.456 1.00 75.69 100 LEU A C 1
ATOM 746 O O . LEU A 1 100 ? 10.825 -1.092 -11.138 1.00 75.69 100 LEU A O 1
ATOM 750 N N . TYR A 1 101 ? 11.120 0.968 -10.271 1.00 68.62 101 TYR A N 1
ATOM 751 C CA . TYR A 1 101 ? 12.436 1.205 -10.840 1.00 68.62 101 TYR A CA 1
ATOM 752 C C . TYR A 1 101 ? 13.526 0.824 -9.839 1.00 68.62 101 TYR A C 1
ATOM 754 O O . TYR A 1 101 ? 13.538 1.293 -8.692 1.00 68.62 101 TYR A O 1
ATOM 762 N N . THR A 1 102 ? 14.457 -0.004 -10.303 1.00 64.88 102 THR A N 1
ATOM 763 C CA . THR A 1 102 ? 15.682 -0.358 -9.588 1.00 64.88 102 THR A CA 1
ATOM 764 C C . THR A 1 102 ? 16.906 0.121 -10.362 1.00 64.88 102 THR A C 1
ATOM 766 O O . THR A 1 102 ? 16.788 0.682 -11.449 1.00 64.88 102 THR A O 1
ATOM 769 N N . ARG A 1 103 ? 18.100 -0.044 -9.789 1.00 58.03 103 ARG A N 1
ATOM 770 C CA . ARG A 1 103 ? 19.361 0.366 -10.418 1.00 58.03 103 ARG A CA 1
ATOM 771 C C . ARG A 1 103 ? 19.639 -0.463 -11.661 1.00 58.03 103 ARG A C 1
ATOM 773 O O . ARG A 1 103 ? 20.124 0.077 -12.648 1.00 58.03 103 ARG A O 1
ATOM 780 N N . ASP A 1 104 ? 19.372 -1.761 -11.558 1.00 54.09 104 ASP A N 1
ATOM 781 C CA . ASP A 1 104 ? 19.788 -2.750 -12.546 1.00 54.09 104 ASP A CA 1
ATOM 782 C C . ASP A 1 104 ? 18.607 -3.278 -13.384 1.00 54.09 104 ASP A C 1
ATOM 784 O O . ASP A 1 104 ? 18.837 -3.923 -14.404 1.00 54.09 104 ASP A O 1
ATOM 788 N N . ASP A 1 105 ? 17.355 -3.011 -12.985 1.00 61.44 105 ASP A N 1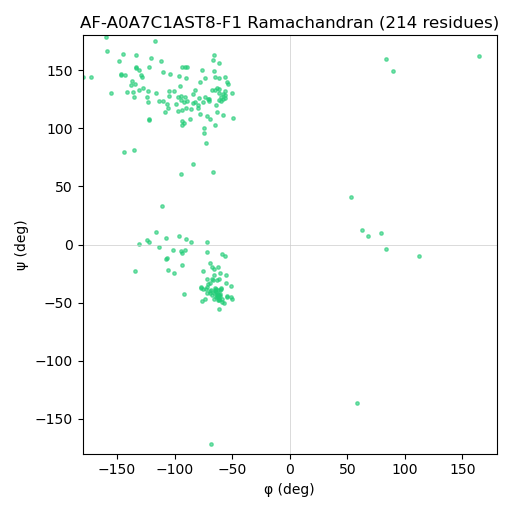
ATOM 789 C CA . ASP A 1 105 ? 16.154 -3.480 -13.691 1.00 61.44 105 ASP A CA 1
ATOM 790 C C . ASP A 1 105 ? 14.887 -2.658 -13.361 1.00 61.44 105 ASP A C 1
ATOM 792 O O . ASP A 1 105 ? 14.888 -1.751 -12.522 1.00 61.44 105 ASP A O 1
ATOM 796 N N . MET A 1 106 ? 13.771 -3.014 -13.985 1.00 72.94 106 MET A N 1
ATOM 797 C CA . MET A 1 106 ? 12.434 -2.506 -13.690 1.00 72.94 106 MET A CA 1
ATOM 798 C C . MET A 1 106 ? 11.425 -3.654 -13.706 1.00 72.94 106 MET A C 1
ATOM 800 O O . MET A 1 106 ? 11.512 -4.551 -14.545 1.00 72.94 106 MET A O 1
ATOM 804 N N . PHE A 1 107 ? 10.467 -3.642 -12.783 1.00 75.38 107 PHE A N 1
ATOM 805 C CA . PHE A 1 107 ? 9.489 -4.725 -12.678 1.00 75.38 107 PHE A CA 1
ATOM 806 C C . PHE A 1 107 ? 8.128 -4.244 -12.180 1.00 75.38 107 PHE A C 1
ATOM 808 O O . PHE A 1 107 ? 8.013 -3.215 -11.518 1.00 75.38 107 PHE A O 1
ATOM 815 N N . ALA A 1 108 ? 7.086 -5.015 -12.484 1.00 81.19 108 ALA A N 1
ATOM 816 C CA . ALA A 1 108 ? 5.734 -4.751 -12.015 1.00 81.19 108 ALA A CA 1
ATOM 817 C C . ALA A 1 108 ? 5.608 -5.022 -10.505 1.00 81.19 108 ALA A C 1
ATOM 819 O O . ALA A 1 108 ? 5.881 -6.126 -10.031 1.00 81.19 108 ALA A O 1
ATOM 820 N N . ALA A 1 109 ? 5.145 -4.032 -9.748 1.00 83.94 109 ALA A N 1
ATOM 821 C CA . ALA A 1 109 ? 4.957 -4.094 -8.306 1.00 83.94 109 ALA A CA 1
ATOM 822 C C . ALA A 1 109 ? 3.540 -3.665 -7.916 1.00 83.94 109 ALA A C 1
ATOM 824 O O . ALA A 1 109 ? 2.970 -2.748 -8.501 1.00 83.94 109 ALA A O 1
ATOM 825 N N . THR A 1 110 ? 2.971 -4.293 -6.886 1.00 87.88 110 THR A N 1
ATOM 826 C CA . THR A 1 110 ? 1.702 -3.828 -6.307 1.00 87.88 110 THR A CA 1
ATOM 827 C C . THR A 1 110 ? 1.985 -2.729 -5.293 1.00 87.88 110 THR A C 1
ATOM 829 O O . THR A 1 110 ? 2.695 -2.965 -4.320 1.00 87.88 110 THR A O 1
ATOM 832 N N . MET A 1 111 ? 1.418 -1.542 -5.494 1.00 86.06 111 MET A N 1
ATOM 833 C CA . MET A 1 111 ? 1.692 -0.347 -4.690 1.00 86.06 111 MET A CA 1
ATOM 834 C C . MET A 1 111 ? 0.399 0.377 -4.287 1.00 86.06 111 MET A C 1
ATOM 836 O O . MET A 1 111 ? -0.587 0.316 -5.035 1.00 86.06 111 MET A O 1
ATOM 840 N N . PRO A 1 112 ? 0.383 1.101 -3.147 1.00 85.25 112 PRO A N 1
ATOM 841 C CA . PRO A 1 112 ? -0.696 2.026 -2.813 1.00 85.25 112 PRO A CA 1
ATOM 842 C C . PRO A 1 112 ? -0.855 3.098 -3.897 1.00 85.25 112 PRO A C 1
ATOM 844 O O . PRO A 1 112 ? 0.100 3.804 -4.226 1.00 85.25 112 PRO A O 1
ATOM 847 N N . PHE A 1 113 ? -2.061 3.232 -4.445 1.00 79.56 113 PHE A N 1
ATOM 848 C CA . PHE A 1 113 ? -2.301 4.009 -5.664 1.00 79.56 113 PHE A CA 1
ATOM 849 C C . PHE A 1 113 ? -1.949 5.502 -5.537 1.00 79.56 113 PHE A C 1
ATOM 851 O O . PHE A 1 113 ? -1.295 6.074 -6.406 1.00 79.56 113 PHE A O 1
ATOM 858 N N . TRP A 1 114 ? -2.318 6.125 -4.418 1.00 75.69 114 TRP A N 1
ATOM 859 C CA . TRP A 1 114 ? -1.983 7.510 -4.065 1.00 75.69 114 TRP A CA 1
ATOM 860 C C . TRP A 1 114 ? -0.993 7.584 -2.892 1.00 75.69 114 TRP A C 1
ATOM 862 O O . TRP A 1 114 ? -1.069 8.486 -2.053 1.00 75.69 114 TRP A O 1
ATOM 872 N N . GLY A 1 115 ? -0.085 6.607 -2.791 1.00 76.75 115 GLY A N 1
ATOM 873 C CA . GLY A 1 115 ? 0.827 6.491 -1.650 1.00 76.75 115 GLY A CA 1
ATOM 874 C C . GLY A 1 115 ? 0.058 6.360 -0.332 1.00 76.75 115 GLY A C 1
ATOM 875 O O . GLY A 1 115 ? -0.949 5.654 -0.264 1.00 76.75 115 GLY A O 1
ATOM 876 N N . TYR A 1 116 ? 0.487 7.078 0.709 1.00 75.50 116 TYR A N 1
ATOM 877 C CA . TYR A 1 116 ? -0.137 7.040 2.040 1.00 75.50 116 TYR A CA 1
ATOM 878 C C . TYR A 1 116 ? -1.645 7.359 2.047 1.00 75.50 116 TYR A C 1
ATOM 880 O O . TYR A 1 116 ? -2.370 6.886 2.917 1.00 75.50 116 TYR A O 1
ATOM 888 N N . GLN A 1 117 ? -2.155 8.121 1.071 1.00 78.94 117 GLN A N 1
ATOM 889 C CA . GLN A 1 117 ? -3.587 8.449 0.977 1.00 78.94 117 GLN A CA 1
ATOM 890 C C . GLN A 1 117 ? -4.458 7.236 0.618 1.00 78.94 117 GLN 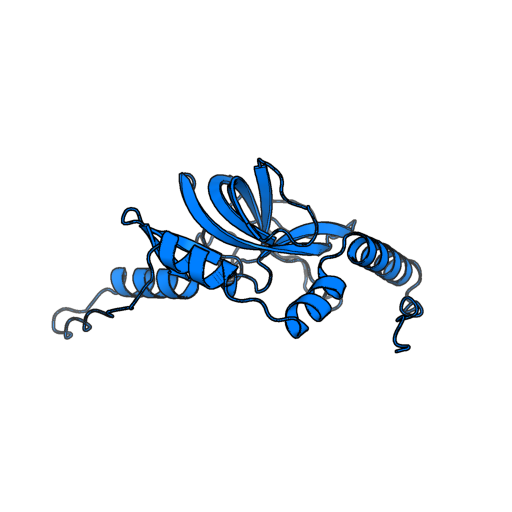A C 1
ATOM 892 O O . GLN A 1 117 ? -5.676 7.280 0.757 1.00 78.94 117 GLN A O 1
ATOM 897 N N . SER A 1 118 ? -3.836 6.163 0.130 1.00 85.38 118 SER A N 1
ATOM 898 C CA . SER A 1 118 ? -4.475 4.892 -0.216 1.00 85.38 118 SER A CA 1
ATOM 899 C C . SER A 1 118 ? -4.387 3.843 0.893 1.00 85.38 118 SER A C 1
ATOM 901 O O . SER A 1 118 ? -4.770 2.695 0.663 1.00 85.38 118 SER A O 1
ATOM 903 N N . VAL A 1 119 ? -3.887 4.227 2.072 1.00 88.38 119 VAL A N 1
ATOM 904 C CA . VAL A 1 119 ? -3.693 3.349 3.227 1.00 88.38 119 VAL A CA 1
ATOM 905 C C . VAL A 1 119 ? -4.631 3.763 4.356 1.00 88.38 119 VAL A C 1
ATOM 907 O O . VAL A 1 119 ? -4.608 4.906 4.823 1.00 88.38 119 VAL A O 1
ATOM 910 N N . PHE A 1 120 ? -5.446 2.814 4.806 1.00 91.19 120 PHE A N 1
ATOM 911 C CA . PHE A 1 120 ? -6.350 2.985 5.933 1.00 91.19 120 PHE A CA 1
ATOM 912 C C . PHE A 1 120 ? -6.139 1.853 6.936 1.00 91.19 120 PHE A C 1
ATOM 914 O O . PHE A 1 120 ? -6.071 0.685 6.560 1.00 91.19 120 PHE A O 1
ATOM 921 N N . HIS A 1 121 ? -6.067 2.204 8.212 1.00 90.31 121 HIS A N 1
ATOM 922 C CA . HIS A 1 121 ? -5.913 1.269 9.319 1.00 90.31 121 HIS A CA 1
ATOM 923 C C . HIS A 1 121 ? -7.269 0.955 9.923 1.00 90.31 121 HIS A C 1
ATOM 925 O O . HIS A 1 121 ? -8.115 1.846 10.021 1.00 90.31 121 HIS A O 1
ATOM 931 N N . VAL A 1 122 ? -7.456 -0.279 10.373 1.00 90.75 122 VAL A N 1
ATOM 932 C CA . VAL A 1 122 ? -8.654 -0.679 11.104 1.00 90.75 122 VAL A CA 1
ATOM 933 C C . VAL A 1 122 ? -8.299 -0.842 12.578 1.00 90.75 122 VAL A C 1
ATOM 935 O O . VAL A 1 122 ? -7.458 -1.661 12.951 1.00 90.75 122 VAL A O 1
ATOM 938 N N . GLY A 1 123 ? -8.922 -0.022 13.422 1.00 85.31 123 GLY A N 1
ATOM 939 C CA . GLY A 1 123 ? -8.790 -0.108 14.871 1.00 85.31 123 GLY A CA 1
ATOM 940 C C . GLY A 1 123 ? -9.388 -1.403 15.425 1.00 85.31 123 GLY A C 1
ATOM 941 O O . GLY A 1 123 ? -10.202 -2.065 14.786 1.00 85.31 123 GLY A O 1
ATOM 942 N N . ALA A 1 124 ? -9.030 -1.756 16.662 1.00 84.25 124 ALA A N 1
ATOM 943 C CA . ALA A 1 124 ? -9.592 -2.931 17.342 1.00 84.25 124 ALA A CA 1
ATOM 944 C C . ALA A 1 124 ? -11.118 -2.838 17.569 1.00 84.25 124 ALA A C 1
ATOM 946 O O . ALA A 1 124 ? -11.776 -3.847 17.808 1.00 84.25 124 ALA A O 1
ATOM 947 N N . ASP A 1 125 ? -11.669 -1.627 17.512 1.00 85.75 125 ASP A N 1
ATOM 948 C CA . ASP A 1 125 ? -13.098 -1.313 17.541 1.00 85.75 125 ASP A CA 1
ATOM 949 C C . ASP A 1 125 ? -13.766 -1.376 16.153 1.00 85.75 125 ASP A C 1
ATOM 951 O O . ASP A 1 125 ? -14.963 -1.113 16.039 1.00 85.75 125 ASP A O 1
ATOM 955 N N . GLY A 1 126 ? -13.019 -1.746 15.107 1.00 87.81 126 GLY A N 1
ATOM 956 C CA . GLY A 1 126 ? -13.499 -1.848 13.729 1.00 87.81 126 GLY A CA 1
ATOM 957 C C . GLY A 1 126 ? -13.587 -0.508 12.998 1.00 87.81 126 GLY A C 1
ATOM 958 O O . GLY A 1 126 ? -14.170 -0.446 11.915 1.00 87.81 126 GLY A O 1
ATOM 959 N N . VAL A 1 127 ? -13.045 0.567 13.576 1.00 90.75 127 VAL A N 1
ATOM 960 C CA . VAL A 1 127 ? -13.073 1.911 12.989 1.00 90.75 127 VAL A CA 1
ATOM 961 C C . VAL A 1 127 ? -11.950 2.079 11.967 1.00 90.75 127 VAL A C 1
ATOM 963 O O . VAL A 1 127 ? -10.796 1.757 12.242 1.00 90.75 127 VAL A O 1
ATOM 966 N N . VAL A 1 128 ? -12.277 2.625 10.796 1.00 90.00 128 VAL A N 1
ATOM 967 C CA . VAL A 1 128 ? -11.329 2.862 9.701 1.00 90.00 128 VAL A CA 1
ATOM 968 C C . VAL A 1 128 ? -10.728 4.261 9.802 1.00 90.00 128 VAL A C 1
ATOM 970 O O . VAL A 1 128 ? -11.439 5.268 9.759 1.00 90.00 128 VAL A O 1
ATOM 973 N N . VAL A 1 129 ? -9.400 4.334 9.881 1.00 86.81 129 VAL A N 1
ATOM 974 C CA . VAL A 1 129 ? -8.638 5.573 10.057 1.00 86.81 129 VAL A CA 1
ATOM 975 C C . VAL A 1 129 ? -7.630 5.736 8.914 1.00 86.81 129 VAL A C 1
ATOM 977 O O . VAL A 1 129 ? -6.770 4.875 8.742 1.00 86.81 129 VAL A O 1
ATOM 980 N N . PRO A 1 130 ? -7.666 6.834 8.135 1.00 85.06 130 PRO A N 1
ATOM 981 C CA . PRO A 1 130 ? -6.653 7.080 7.110 1.00 85.06 130 PRO A CA 1
ATOM 982 C C . PRO A 1 130 ? -5.273 7.303 7.744 1.00 85.06 130 PRO A C 1
ATOM 984 O O . PRO A 1 130 ? -5.175 7.937 8.798 1.00 85.06 130 PRO A O 1
ATOM 987 N N . ASP A 1 131 ? -4.199 6.843 7.096 1.00 80.00 131 ASP A N 1
ATOM 988 C CA . ASP A 1 131 ? -2.845 6.865 7.680 1.00 80.00 131 ASP A CA 1
ATOM 989 C C . ASP A 1 131 ? -2.408 8.263 8.155 1.00 80.00 131 ASP A C 1
ATOM 991 O O . ASP A 1 131 ? -1.983 8.424 9.298 1.00 80.00 131 ASP A O 1
ATOM 995 N N . GLY A 1 132 ? -2.627 9.313 7.354 1.00 71.44 132 GLY A N 1
ATOM 996 C CA . GLY A 1 132 ? -2.291 10.688 7.761 1.00 71.44 132 GLY A CA 1
ATOM 997 C C . GLY A 1 132 ? -3.056 11.169 9.006 1.00 71.44 132 GLY A C 1
ATOM 998 O O . GLY A 1 132 ? -2.553 11.964 9.809 1.00 71.44 132 GLY A O 1
ATOM 999 N N . ALA A 1 133 ? -4.269 10.654 9.218 1.00 71.62 133 ALA A N 1
ATOM 1000 C CA . ALA A 1 133 ? -5.028 10.919 10.428 1.00 71.62 133 ALA A CA 1
ATOM 1001 C C . ALA A 1 133 ? -4.437 10.154 11.623 1.00 71.62 133 ALA A C 1
ATOM 1003 O O . ALA A 1 133 ? -4.213 10.764 12.671 1.00 71.62 133 ALA A O 1
ATOM 1004 N N . ALA A 1 134 ? -4.128 8.868 11.469 1.00 67.75 134 ALA A N 1
ATOM 1005 C CA . ALA A 1 134 ? -3.485 8.086 12.521 1.00 67.75 134 ALA A CA 1
ATOM 1006 C C . ALA A 1 134 ? -2.115 8.682 12.926 1.00 67.75 134 ALA A C 1
ATOM 1008 O O . ALA A 1 134 ? -1.825 8.779 14.117 1.00 67.75 134 ALA A O 1
ATOM 1009 N N . GLN A 1 135 ? -1.340 9.217 11.973 1.00 67.94 135 GLN A N 1
ATOM 1010 C CA . GLN A 1 135 ? -0.092 9.940 12.250 1.00 67.94 135 GLN A CA 1
ATOM 1011 C C . GLN A 1 135 ? -0.326 11.180 13.119 1.00 67.94 135 GLN A C 1
ATOM 1013 O O . GLN A 1 135 ? 0.401 11.427 14.080 1.00 67.94 135 GLN A O 1
ATOM 1018 N N . SER A 1 136 ? -1.360 11.959 12.800 1.00 66.00 136 SER A N 1
ATOM 1019 C CA . SER A 1 136 ? -1.701 13.151 13.580 1.00 66.00 136 SER A CA 1
ATOM 1020 C C . SER A 1 136 ? -2.110 12.797 15.016 1.00 66.00 136 SER A C 1
ATOM 1022 O O . SER A 1 136 ? -1.733 13.503 15.944 1.00 66.00 136 SER A O 1
ATOM 1024 N N . VAL A 1 137 ? -2.848 11.695 15.207 1.00 65.00 137 VAL A N 1
ATOM 1025 C CA . VAL A 1 137 ? -3.264 11.222 16.541 1.00 65.00 137 VAL A CA 1
ATOM 1026 C C . VAL A 1 137 ? -2.050 10.820 17.379 1.00 65.00 137 VAL A C 1
ATOM 1028 O O . VAL A 1 137 ? -1.945 11.216 18.536 1.00 65.00 137 VAL A O 1
ATOM 1031 N N . GLU A 1 138 ? -1.101 10.083 16.804 1.00 62.69 138 GLU A N 1
ATOM 1032 C CA . GLU A 1 138 ? 0.140 9.720 17.499 1.00 62.69 138 GLU A CA 1
ATOM 1033 C C . GLU A 1 138 ? 1.009 10.939 17.829 1.00 62.69 138 GLU A C 1
ATOM 1035 O O . GLU A 1 138 ? 1.588 11.010 18.915 1.00 62.69 138 GLU A O 1
ATOM 1040 N N . ALA A 1 139 ? 1.098 11.915 16.921 1.00 61.94 139 ALA A N 1
ATOM 1041 C CA . ALA A 1 139 ? 1.832 13.153 17.168 1.00 61.94 139 ALA A CA 1
ATOM 1042 C C . ALA A 1 139 ? 1.226 13.953 18.338 1.00 61.94 139 ALA A C 1
ATOM 1044 O O . ALA A 1 139 ? 1.964 14.493 19.162 1.00 61.94 139 ALA A O 1
ATOM 1045 N N . GLU A 1 140 ? -0.104 13.984 18.447 1.00 64.69 140 GLU A N 1
ATOM 1046 C CA . GLU A 1 140 ? -0.820 14.611 19.564 1.00 64.69 140 GLU A CA 1
ATOM 1047 C C . GLU A 1 140 ? -0.636 13.845 20.883 1.00 64.69 140 GLU A C 1
ATOM 1049 O O . GLU A 1 140 ? -0.411 14.459 21.925 1.00 64.69 140 GLU A O 1
ATOM 1054 N N . GLN A 1 141 ? -0.678 12.509 20.858 1.00 62.00 141 GLN A N 1
ATOM 1055 C CA . GLN A 1 141 ? -0.491 11.675 22.056 1.00 62.00 141 GLN A CA 1
ATOM 1056 C C . GLN A 1 141 ? 0.926 11.758 22.632 1.00 62.00 141 GLN A C 1
ATOM 1058 O O . GLN A 1 141 ? 1.112 11.640 23.843 1.00 62.00 141 GLN A O 1
ATOM 1063 N N . ASN A 1 142 ? 1.920 11.984 21.775 1.00 57.69 142 ASN A N 1
ATOM 1064 C CA . ASN A 1 142 ? 3.317 12.149 22.173 1.00 57.69 142 ASN A CA 1
ATOM 1065 C C . ASN A 1 142 ? 3.690 13.612 22.473 1.00 57.69 142 ASN A C 1
ATOM 1067 O O . ASN A 1 142 ? 4.858 13.910 22.741 1.00 57.69 142 ASN A O 1
ATOM 1071 N N . LEU A 1 143 ? 2.721 14.533 22.444 1.00 63.41 143 LEU A N 1
ATOM 1072 C CA . LEU A 1 143 ? 2.955 15.937 22.743 1.00 63.41 143 LEU A CA 1
ATOM 1073 C C . LEU A 1 143 ? 3.213 16.111 24.247 1.00 63.41 143 LEU A C 1
ATOM 1075 O O . LEU A 1 143 ? 2.322 15.961 25.084 1.00 63.41 143 LEU A O 1
ATOM 1079 N N . VAL A 1 144 ? 4.453 16.446 24.608 1.00 60.69 144 VAL A N 1
ATOM 1080 C CA . VAL A 1 144 ? 4.802 16.799 25.988 1.00 60.69 144 VAL A CA 1
ATOM 1081 C C . VAL A 1 144 ? 4.268 18.201 26.273 1.00 60.69 144 VAL A C 1
ATOM 1083 O O . VAL A 1 144 ? 4.899 19.202 25.940 1.00 60.69 144 VAL A O 1
ATOM 1086 N N . VAL A 1 145 ? 3.085 18.266 26.877 1.00 62.03 145 VAL A N 1
ATOM 1087 C CA . VAL A 1 145 ? 2.465 19.516 27.333 1.00 62.03 145 VAL A CA 1
ATOM 1088 C C . VAL A 1 145 ? 3.258 20.043 28.535 1.00 62.03 145 VAL A C 1
ATOM 1090 O O . VAL A 1 145 ? 3.439 19.326 29.525 1.00 62.03 145 VAL A O 1
ATOM 1093 N N . ALA A 1 146 ? 3.769 21.276 28.462 1.00 65.81 146 ALA A N 1
ATOM 1094 C CA . ALA A 1 146 ? 4.504 21.867 29.576 1.00 65.81 146 ALA A CA 1
ATOM 1095 C C . ALA A 1 146 ? 3.562 22.088 30.778 1.00 65.81 146 ALA A C 1
ATOM 1097 O O . ALA A 1 146 ? 2.368 22.341 30.592 1.00 65.81 146 ALA A O 1
ATOM 1098 N N . PRO A 1 147 ? 4.055 22.022 32.030 1.00 58.69 147 PRO A N 1
ATOM 1099 C CA . PRO A 1 147 ? 3.214 22.279 33.194 1.00 58.69 147 PRO A CA 1
ATOM 1100 C C . PRO A 1 147 ? 2.591 23.684 33.122 1.00 58.69 147 PRO A C 1
ATOM 1102 O O . PRO A 1 147 ? 3.297 24.681 33.257 1.00 58.69 147 PRO A O 1
ATOM 1105 N N . GLY A 1 148 ? 1.270 23.755 32.927 1.00 69.56 148 GLY A N 1
ATOM 1106 C CA . GLY A 1 148 ? 0.512 25.009 32.822 1.00 69.56 148 GLY A CA 1
ATOM 1107 C C . GLY A 1 148 ? -0.085 25.298 31.442 1.00 69.56 148 GLY A C 1
ATOM 1108 O O . GLY A 1 148 ? -0.923 26.194 31.344 1.00 69.56 148 GLY A O 1
ATOM 1109 N N . ASP A 1 149 ? 0.278 24.535 30.411 1.00 73.06 149 ASP A N 1
ATOM 1110 C CA . ASP A 1 149 ? -0.370 24.640 29.104 1.00 73.06 149 ASP A CA 1
ATOM 1111 C C . ASP A 1 149 ? -1.779 24.017 29.136 1.00 73.06 149 ASP A C 1
ATOM 1113 O O . ASP A 1 149 ? -2.005 23.005 29.814 1.00 73.06 149 ASP A O 1
ATOM 1117 N N . PRO A 1 150 ? -2.759 24.609 28.425 1.00 64.44 150 PRO A N 1
ATOM 1118 C CA . PRO A 1 150 ? -4.090 24.033 28.321 1.00 64.44 150 PRO A CA 1
ATOM 1119 C C . PRO A 1 150 ? -4.015 22.681 27.609 1.00 64.44 150 PRO A C 1
ATOM 1121 O O . PRO A 1 150 ? -3.367 22.549 26.571 1.00 64.44 150 PRO A O 1
ATOM 1124 N N . THR A 1 151 ? -4.713 21.678 28.146 1.00 62.06 151 THR A N 1
ATOM 1125 C CA . THR A 1 151 ? -4.892 20.400 27.453 1.00 62.06 151 THR A CA 1
ATOM 1126 C C . THR A 1 151 ? -5.526 20.670 26.084 1.00 62.06 151 THR A C 1
ATOM 1128 O O . THR A 1 151 ? -6.570 21.333 26.041 1.00 62.06 151 THR A O 1
ATOM 1131 N N . PRO A 1 152 ? -4.930 20.192 24.975 1.00 56.81 152 PRO A N 1
ATOM 1132 C CA . PRO A 1 152 ? -5.552 20.305 23.665 1.00 56.81 152 PRO A CA 1
ATOM 1133 C C . PRO A 1 152 ? -6.966 19.704 23.696 1.00 56.81 152 PRO A C 1
ATOM 1135 O O . PRO A 1 152 ? -7.176 18.679 24.354 1.00 56.81 152 PRO A O 1
ATOM 1138 N N . PRO A 1 153 ? -7.957 20.325 23.031 1.00 53.56 153 PRO A N 1
ATOM 1139 C CA . PRO A 1 153 ? -9.283 19.733 22.936 1.00 53.56 153 PRO A CA 1
ATOM 1140 C C . PRO A 1 153 ? -9.192 18.384 22.204 1.00 53.56 153 PRO A C 1
ATOM 1142 O O . PRO A 1 153 ? -8.412 18.265 21.258 1.00 53.56 153 PRO A O 1
ATOM 1145 N N . PRO A 1 154 ? -9.986 17.376 22.603 1.00 56.16 154 PRO A N 1
ATOM 1146 C CA . PRO A 1 154 ? -10.009 16.104 21.897 1.00 56.16 154 PRO A CA 1
ATOM 1147 C C . PRO A 1 154 ? -10.475 16.333 20.457 1.00 56.16 154 PRO A C 1
ATOM 1149 O O . PRO A 1 154 ? -11.554 16.886 20.226 1.00 56.16 154 PRO A O 1
ATOM 1152 N N . VAL A 1 155 ? -9.667 15.909 19.485 1.00 56.56 155 VAL A N 1
ATOM 1153 C CA . VAL A 1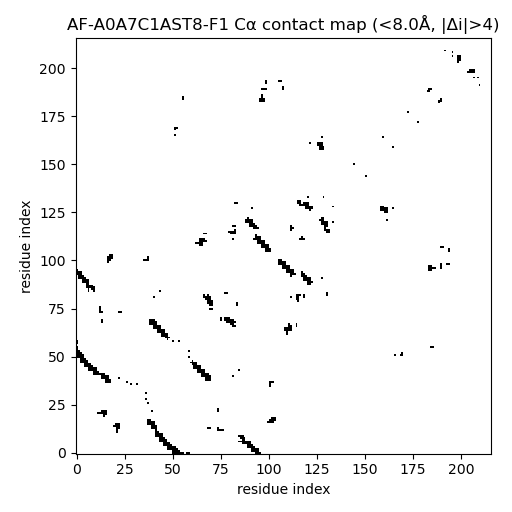 155 ? -10.070 15.916 18.079 1.00 56.56 155 VAL A CA 1
ATOM 1154 C C . VAL A 1 155 ? -11.048 14.763 17.874 1.00 56.56 155 VAL A C 1
ATOM 1156 O O . VAL A 1 155 ? -10.654 13.606 17.761 1.00 56.56 155 VAL A O 1
ATOM 1159 N N . VAL A 1 156 ? -12.343 15.074 17.846 1.00 55.53 156 VAL A N 1
ATOM 1160 C CA . VAL A 1 156 ? -13.367 14.108 17.441 1.00 55.53 156 VAL A CA 1
ATOM 1161 C C . VAL A 1 156 ? -13.325 14.024 15.923 1.00 55.53 156 VAL A C 1
ATOM 1163 O O . VAL A 1 156 ? -13.607 15.000 15.229 1.00 55.53 156 VAL A O 1
ATOM 1166 N N . ARG A 1 157 ? -12.908 12.871 15.410 1.00 66.00 157 ARG A N 1
ATOM 1167 C CA . ARG A 1 157 ? -12.946 12.570 13.982 1.00 66.00 157 ARG A CA 1
ATOM 1168 C C . ARG A 1 157 ? -14.070 11.573 13.769 1.00 66.00 157 ARG A C 1
ATOM 1170 O O . ARG A 1 157 ? -14.049 10.501 14.367 1.00 66.00 157 ARG A O 1
ATOM 1177 N N . ASP A 1 158 ? -15.043 11.952 12.949 1.00 69.31 158 ASP A N 1
ATOM 1178 C CA . ASP A 1 158 ? -16.121 11.060 12.531 1.00 69.31 158 ASP A CA 1
ATOM 1179 C C . ASP A 1 158 ? -15.540 10.047 11.543 1.00 69.31 158 ASP A C 1
ATOM 1181 O O . ASP A 1 158 ? -15.486 10.271 10.333 1.00 69.31 158 ASP A O 1
ATOM 1185 N N . PHE A 1 159 ? -15.013 8.959 12.092 1.00 83.25 159 PHE A N 1
ATOM 1186 C CA . PHE A 1 159 ? -14.556 7.816 11.323 1.00 83.25 159 PHE A CA 1
ATOM 1187 C C . PHE A 1 159 ? -15.687 6.807 11.147 1.00 83.25 159 PHE A C 1
ATOM 1189 O O . PHE A 1 159 ? -16.611 6.729 11.956 1.00 83.25 159 PHE A O 1
ATOM 1196 N N . MET A 1 160 ? -15.602 6.045 10.063 1.00 89.25 160 MET A N 1
ATOM 1197 C CA . MET A 1 160 ? -16.599 5.045 9.687 1.00 89.25 160 MET A CA 1
ATOM 1198 C C . MET A 1 160 ? -16.186 3.686 10.241 1.00 89.25 160 MET A C 1
ATOM 1200 O O . MET A 1 160 ? -14.992 3.408 10.390 1.00 89.25 160 MET A O 1
ATOM 1204 N N . THR A 1 161 ? -17.156 2.815 10.489 1.00 93.19 161 THR A N 1
ATOM 1205 C CA . THR A 1 161 ? -16.866 1.389 10.682 1.00 93.19 161 THR A CA 1
ATOM 1206 C C . THR A 1 161 ? -16.363 0.762 9.379 1.00 93.19 161 THR A C 1
ATOM 1208 O O . THR A 1 161 ? -16.619 1.277 8.286 1.00 93.19 161 THR A O 1
ATOM 1211 N N . LEU A 1 162 ? -15.660 -0.368 9.481 1.00 92.31 162 LEU A N 1
ATOM 1212 C CA . LEU A 1 162 ? -15.187 -1.119 8.317 1.00 92.31 162 LEU A CA 1
ATOM 1213 C C . LEU A 1 162 ? -16.328 -1.468 7.354 1.00 92.31 162 LEU A C 1
ATOM 1215 O O . LEU A 1 162 ? -16.195 -1.241 6.155 1.00 92.31 162 LEU A O 1
ATOM 1219 N N . ASP A 1 163 ? -17.462 -1.933 7.876 1.00 91.75 163 ASP A N 1
ATOM 1220 C CA . ASP A 1 163 ? -18.626 -2.297 7.064 1.00 91.75 163 ASP A CA 1
ATOM 1221 C C . ASP A 1 163 ? -19.200 -1.089 6.304 1.00 91.75 163 ASP A C 1
ATOM 1223 O O . ASP A 1 163 ? -19.497 -1.180 5.111 1.00 91.75 163 ASP A O 1
ATOM 1227 N N . GLU A 1 164 ? -19.316 0.070 6.964 1.00 91.94 164 GLU A N 1
ATOM 1228 C CA . GLU A 1 164 ? -19.769 1.314 6.326 1.00 91.94 164 GLU A CA 1
ATOM 1229 C C . GLU A 1 164 ? -18.793 1.785 5.245 1.00 91.94 164 GLU A C 1
ATOM 1231 O O . GLU A 1 164 ? -19.216 2.230 4.174 1.00 91.94 164 GLU A O 1
ATOM 1236 N N . PHE A 1 165 ? -17.489 1.671 5.508 1.00 90.75 165 PHE A N 1
ATOM 1237 C CA . PHE A 1 165 ? -16.452 2.049 4.558 1.00 90.75 165 PHE A CA 1
ATOM 1238 C C . PHE A 1 165 ? -16.474 1.145 3.320 1.00 90.75 165 PHE A C 1
ATOM 1240 O O . PHE A 1 165 ? -16.473 1.646 2.195 1.00 90.75 165 PHE A O 1
ATOM 1247 N N . VAL A 1 166 ? -16.546 -0.176 3.511 1.00 90.44 166 VAL A N 1
ATOM 1248 C CA . VAL A 1 166 ? -16.640 -1.155 2.417 1.00 90.44 166 VAL A CA 1
ATOM 1249 C C . VAL A 1 166 ? -17.878 -0.879 1.565 1.00 90.44 166 VAL A C 1
ATOM 1251 O O . VAL A 1 166 ? -17.750 -0.714 0.352 1.00 90.44 166 VAL A O 1
ATOM 1254 N N . ALA A 1 167 ? -19.050 -0.710 2.186 1.00 88.00 167 ALA A N 1
ATOM 1255 C CA . ALA A 1 167 ? -20.289 -0.410 1.467 1.00 88.00 167 ALA A CA 1
ATOM 1256 C C . ALA A 1 167 ? -20.212 0.907 0.671 1.00 88.00 167 ALA A C 1
ATOM 1258 O O . ALA A 1 167 ? -20.711 0.997 -0.455 1.00 88.00 167 ALA A O 1
ATOM 1259 N N . MET A 1 168 ? -19.566 1.936 1.232 1.00 86.38 168 MET A N 1
ATOM 1260 C CA . MET A 1 168 ? -19.329 3.201 0.534 1.00 86.38 168 MET A CA 1
ATOM 1261 C C . MET A 1 168 ? -18.449 3.001 -0.707 1.00 86.38 168 MET A C 1
ATOM 1263 O O . MET A 1 168 ? -18.767 3.540 -1.769 1.00 86.38 168 MET A O 1
ATOM 1267 N N . VAL A 1 169 ? -17.359 2.238 -0.592 1.00 84.81 169 VAL A N 1
ATOM 1268 C CA . VAL A 1 169 ? -16.426 1.988 -1.702 1.00 84.81 169 VAL A CA 1
ATOM 1269 C C . VAL A 1 169 ? -17.076 1.154 -2.803 1.00 84.81 169 VAL A C 1
ATOM 1271 O O . VAL A 1 169 ? -16.945 1.504 -3.977 1.00 84.81 169 VAL A O 1
ATOM 1274 N N . GLU A 1 170 ? -17.818 0.104 -2.449 1.00 79.81 170 GLU A N 1
ATOM 1275 C CA . GLU A 1 170 ? -18.574 -0.711 -3.411 1.00 79.81 170 GLU A CA 1
ATOM 1276 C C . GLU A 1 170 ? -19.608 0.128 -4.181 1.00 79.81 170 GLU A C 1
ATOM 1278 O O . GLU A 1 170 ? -19.794 -0.043 -5.389 1.00 79.81 170 GLU A O 1
ATOM 1283 N N . GLY A 1 171 ? -20.259 1.075 -3.496 1.00 70.88 171 GLY A N 1
ATOM 1284 C CA . GLY A 1 171 ? -21.234 1.989 -4.096 1.00 70.88 171 GLY A CA 1
ATOM 1285 C C . GLY A 1 171 ? -20.622 3.115 -4.941 1.00 70.88 171 GLY A C 1
ATOM 1286 O O . GLY A 1 171 ? -21.296 3.664 -5.818 1.00 70.88 171 GLY A O 1
ATOM 1287 N N . ALA A 1 172 ? -19.354 3.468 -4.717 1.00 68.56 172 ALA A N 1
ATOM 1288 C CA . ALA A 1 172 ? -18.667 4.581 -5.370 1.00 68.56 172 ALA A CA 1
ATOM 1289 C C . ALA A 1 172 ? -18.086 4.184 -6.741 1.00 68.56 172 ALA A C 1
ATOM 1291 O O . ALA A 1 172 ? -16.873 4.125 -6.950 1.00 68.56 172 ALA A O 1
ATOM 1292 N N . ARG A 1 173 ? -18.958 3.939 -7.724 1.00 63.69 173 ARG A N 1
ATOM 1293 C CA . ARG A 1 173 ? -18.539 3.731 -9.121 1.00 63.69 173 ARG A CA 1
ATOM 1294 C C . ARG A 1 173 ? -18.481 5.052 -9.887 1.00 63.69 173 ARG A C 1
ATOM 1296 O O . ARG A 1 173 ? -19.476 5.761 -10.003 1.00 63.69 173 ARG A O 1
ATOM 1303 N N . SER A 1 174 ? -17.319 5.362 -10.460 1.00 59.91 174 SER A N 1
ATOM 1304 C CA . SER A 1 174 ? -17.135 6.476 -11.395 1.00 59.91 174 SER A CA 1
ATOM 1305 C C . SER A 1 174 ? -16.598 5.934 -12.713 1.00 59.91 174 SER A C 1
ATOM 1307 O O . SER A 1 174 ? -15.428 5.573 -12.796 1.00 59.91 174 SER A O 1
ATOM 1309 N N . VAL A 1 175 ? -17.440 5.923 -13.751 1.00 59.59 175 VAL A N 1
ATOM 1310 C CA . VAL A 1 175 ? -17.085 5.467 -15.112 1.00 59.59 175 VAL A CA 1
ATOM 1311 C C . VAL A 1 175 ? -15.865 6.223 -15.662 1.00 59.59 175 VAL A C 1
ATOM 1313 O O . VAL A 1 175 ? -15.033 5.658 -16.363 1.00 59.59 175 VAL A O 1
ATOM 1316 N N . ARG A 1 176 ? -15.716 7.503 -15.296 1.00 54.44 176 ARG A N 1
ATOM 1317 C CA . ARG A 1 176 ? -14.566 8.329 -15.688 1.00 54.44 176 ARG A CA 1
ATOM 1318 C C . ARG A 1 176 ? -13.269 7.883 -15.009 1.00 54.44 176 ARG A C 1
ATOM 1320 O O . ARG A 1 176 ? -12.223 7.895 -15.649 1.00 54.44 176 ARG A O 1
ATOM 1327 N N . ASN A 1 177 ? -13.332 7.519 -13.728 1.00 57.66 177 ASN A N 1
ATOM 1328 C CA . ASN A 1 177 ? -12.156 7.007 -13.028 1.00 57.66 177 ASN A CA 1
ATOM 1329 C C . ASN A 1 177 ? -11.830 5.605 -13.543 1.00 57.66 177 ASN A C 1
ATOM 1331 O O . ASN A 1 177 ? -10.682 5.356 -13.855 1.00 57.66 177 ASN A O 1
ATOM 1335 N N . GLU A 1 178 ? -12.833 4.749 -13.759 1.00 60.25 178 GLU A N 1
ATOM 1336 C CA . GLU A 1 178 ? -12.664 3.410 -14.345 1.00 60.25 178 GLU A CA 1
ATOM 1337 C C . GLU A 1 178 ? -11.845 3.440 -15.645 1.00 60.25 178 GLU A C 1
ATOM 1339 O O . GLU A 1 178 ? -10.883 2.692 -15.768 1.00 60.25 178 GLU A O 1
ATOM 1344 N N . GLN A 1 179 ? -12.142 4.357 -16.572 1.00 60.25 179 GLN A N 1
ATOM 1345 C CA . GLN A 1 179 ? -11.373 4.499 -17.817 1.00 60.25 179 GLN A CA 1
ATOM 1346 C C . GLN A 1 179 ? -9.945 5.030 -17.610 1.00 60.25 179 GLN A C 1
ATOM 1348 O O . GLN A 1 179 ? -9.018 4.578 -18.277 1.00 60.25 179 GLN A O 1
ATOM 1353 N N . SER A 1 180 ? -9.747 5.984 -16.694 1.00 54.50 180 SER A N 1
ATOM 1354 C CA . SER A 1 180 ? -8.406 6.504 -16.390 1.00 54.50 180 SER A CA 1
ATOM 1355 C C . SER A 1 180 ? -7.544 5.499 -15.619 1.00 54.50 180 SER A C 1
ATOM 1357 O O . SER A 1 180 ? -6.321 5.542 -15.744 1.00 54.50 180 SER A O 1
ATOM 1359 N N . GLU A 1 181 ? -8.166 4.632 -14.818 1.00 56.88 181 GLU A N 1
ATOM 1360 C CA . GLU A 1 181 ? -7.508 3.550 -14.084 1.00 56.88 181 GLU A CA 1
ATOM 1361 C C . GLU A 1 181 ? -7.176 2.371 -15.005 1.00 56.88 181 GLU A C 1
ATOM 1363 O O . GLU A 1 181 ? -6.098 1.797 -14.868 1.00 56.88 181 GLU A O 1
ATOM 1368 N N . LEU A 1 182 ? -8.037 2.062 -15.986 1.00 57.34 182 LEU A N 1
ATOM 1369 C CA . LEU A 1 182 ? -7.800 1.048 -17.033 1.00 57.34 182 LEU A CA 1
ATOM 1370 C C . LEU A 1 182 ? -6.459 1.267 -17.718 1.00 57.34 182 LEU A C 1
ATOM 1372 O O . LEU A 1 182 ? -5.663 0.345 -17.842 1.00 57.34 182 LEU A O 1
ATOM 1376 N N . TYR A 1 183 ? -6.164 2.519 -18.056 1.00 53.72 183 TYR A N 1
ATOM 1377 C CA . TYR A 1 183 ? -4.888 2.879 -18.659 1.00 53.72 183 TYR A CA 1
ATOM 1378 C C . TYR A 1 183 ? -3.680 2.673 -17.725 1.00 53.72 183 TYR A C 1
ATOM 1380 O O . TYR A 1 183 ? -2.573 2.503 -18.207 1.00 53.72 183 TYR A O 1
ATOM 1388 N N . ARG A 1 184 ? -3.839 2.721 -16.397 1.00 54.53 184 ARG A N 1
ATOM 1389 C CA . ARG A 1 184 ? -2.707 2.739 -15.442 1.00 54.53 184 ARG A CA 1
ATOM 1390 C C . ARG A 1 184 ? -2.478 1.438 -14.685 1.00 54.53 184 ARG A C 1
ATOM 1392 O O . ARG A 1 184 ? -1.479 1.332 -13.987 1.00 54.53 184 ARG A O 1
ATOM 1399 N N . SER A 1 185 ? -3.413 0.498 -14.755 1.00 57.88 185 SER A N 1
ATOM 1400 C CA . SER A 1 185 ? -3.390 -0.716 -13.930 1.00 57.88 185 SER A CA 1
ATOM 1401 C C . SER A 1 185 ? -3.603 -2.011 -14.714 1.00 57.88 185 SER A C 1
ATOM 1403 O O . SER A 1 185 ? -3.549 -3.090 -14.120 1.00 57.88 185 SER A O 1
ATOM 1405 N N . ASP A 1 186 ? -3.773 -1.923 -16.039 1.00 67.75 186 ASP A N 1
ATOM 1406 C CA . ASP A 1 186 ? -3.721 -3.079 -16.931 1.00 67.75 186 ASP A CA 1
ATOM 1407 C C . ASP A 1 186 ? -2.271 -3.608 -17.018 1.00 67.75 186 ASP A C 1
ATOM 1409 O O . ASP A 1 186 ? -1.365 -2.838 -17.358 1.00 67.75 186 ASP A O 1
ATOM 1413 N N . PRO A 1 187 ? -2.027 -4.905 -16.736 1.00 68.88 187 PRO A N 1
ATOM 1414 C CA . PRO A 1 187 ? -0.703 -5.514 -16.852 1.00 68.88 187 PRO A CA 1
ATOM 1415 C C . PRO A 1 187 ? -0.020 -5.270 -18.201 1.00 68.88 187 PRO A C 1
ATOM 1417 O O . PRO A 1 187 ? 1.183 -5.043 -18.233 1.00 68.88 187 PRO A O 1
ATOM 1420 N N . SER A 1 188 ? -0.777 -5.246 -19.301 1.00 71.31 188 SER A N 1
ATOM 1421 C CA . SER A 1 188 ? -0.222 -5.013 -20.638 1.00 71.31 188 SER A CA 1
ATOM 1422 C C . SER A 1 188 ? 0.326 -3.598 -20.820 1.00 71.31 188 SER A C 1
ATOM 1424 O O . SER A 1 188 ? 1.286 -3.405 -21.564 1.00 71.31 188 SER A O 1
ATOM 1426 N N . VAL A 1 189 ? -0.235 -2.610 -20.116 1.00 72.50 189 VAL A N 1
ATOM 1427 C CA . VAL A 1 189 ? 0.291 -1.240 -20.124 1.00 72.50 189 VAL A CA 1
ATOM 1428 C C . VAL A 1 189 ? 1.556 -1.146 -19.277 1.00 72.50 189 VAL A C 1
ATOM 1430 O O . VAL A 1 189 ? 2.503 -0.478 -19.682 1.00 72.50 189 VAL A O 1
ATOM 1433 N N . VAL A 1 190 ? 1.605 -1.850 -18.143 1.00 73.25 190 VAL A N 1
ATOM 1434 C CA . VAL A 1 190 ? 2.808 -1.930 -17.297 1.00 73.25 190 VAL A CA 1
ATOM 1435 C C . VAL A 1 190 ? 3.956 -2.602 -18.055 1.00 73.25 190 VAL A C 1
ATOM 1437 O O . VAL A 1 190 ? 5.074 -2.091 -18.045 1.00 73.25 190 VAL A O 1
ATOM 1440 N N . ASP A 1 191 ? 3.681 -3.698 -18.764 1.00 76.94 191 ASP A N 1
ATOM 1441 C CA . ASP A 1 191 ? 4.667 -4.382 -19.606 1.00 76.94 191 ASP A CA 1
ATOM 1442 C C . ASP A 1 191 ? 5.160 -3.473 -20.747 1.00 76.94 191 ASP A C 1
ATOM 1444 O O . ASP A 1 191 ? 6.365 -3.375 -20.984 1.00 76.94 191 ASP A O 1
ATOM 1448 N N . ALA A 1 192 ? 4.254 -2.739 -21.404 1.00 76.44 192 ALA A N 1
ATOM 1449 C CA . ALA A 1 192 ? 4.617 -1.772 -22.440 1.00 76.44 192 ALA A CA 1
ATOM 1450 C C . ALA A 1 192 ? 5.444 -0.593 -21.891 1.00 76.44 192 ALA A C 1
ATOM 1452 O O . ALA A 1 192 ? 6.370 -0.128 -22.556 1.00 76.44 192 ALA A O 1
ATOM 1453 N N . GLU A 1 193 ? 5.147 -0.111 -20.679 1.00 73.44 193 GLU A N 1
ATOM 1454 C CA . GLU A 1 193 ? 5.947 0.917 -20.000 1.00 73.44 193 GLU A CA 1
ATOM 1455 C C . GLU A 1 193 ? 7.354 0.396 -19.676 1.00 73.44 193 GLU A C 1
ATOM 1457 O O . GLU A 1 193 ? 8.336 1.113 -19.884 1.00 73.44 193 GLU A O 1
ATOM 1462 N N . ILE A 1 194 ? 7.471 -0.863 -19.241 1.00 75.00 194 ILE A N 1
ATOM 1463 C CA . ILE A 1 194 ? 8.760 -1.524 -19.004 1.00 75.00 194 ILE A CA 1
ATOM 1464 C C . ILE A 1 194 ? 9.576 -1.621 -20.300 1.00 75.00 194 ILE A C 1
ATOM 1466 O O . ILE A 1 194 ? 10.758 -1.273 -20.308 1.00 75.00 194 ILE A O 1
ATOM 1470 N N . GLU A 1 195 ? 8.971 -2.066 -21.403 1.00 78.88 195 GLU A N 1
ATOM 1471 C CA . GLU A 1 195 ? 9.652 -2.141 -22.703 1.00 78.88 195 GLU A CA 1
ATOM 1472 C C . GLU A 1 195 ? 10.109 -0.759 -23.186 1.00 78.88 195 GLU A C 1
ATOM 1474 O O . GLU A 1 195 ? 11.278 -0.583 -23.542 1.00 78.88 195 GLU A O 1
ATOM 1479 N N . PHE A 1 196 ? 9.224 0.240 -23.115 1.00 73.00 196 PHE A N 1
ATOM 1480 C CA . PHE A 1 196 ? 9.522 1.623 -23.486 1.00 73.00 196 PHE A CA 1
ATOM 1481 C C . PHE A 1 196 ? 10.702 2.190 -22.686 1.00 73.00 196 PHE A C 1
ATOM 1483 O O . PHE A 1 196 ? 11.650 2.747 -23.245 1.00 73.00 196 PHE A O 1
ATOM 1490 N N . MET A 1 197 ? 10.671 2.048 -21.360 1.00 70.38 197 MET A N 1
ATOM 1491 C CA . MET A 1 197 ? 11.718 2.594 -20.497 1.00 70.38 197 MET A CA 1
ATOM 1492 C C . MET A 1 197 ? 13.045 1.851 -20.675 1.00 70.38 197 MET A C 1
ATOM 1494 O O . MET A 1 197 ? 14.106 2.476 -20.610 1.00 70.38 197 MET A O 1
ATOM 1498 N N . ARG A 1 198 ? 13.007 0.543 -20.953 1.00 73.44 198 ARG A N 1
ATOM 1499 C CA . ARG A 1 198 ? 14.198 -0.250 -21.282 1.00 73.44 198 ARG A CA 1
ATOM 1500 C C . ARG A 1 198 ? 14.866 0.253 -22.561 1.00 73.44 198 ARG A C 1
ATOM 1502 O O . ARG A 1 198 ? 16.064 0.527 -22.539 1.00 73.44 198 ARG A O 1
ATOM 1509 N N . GLU A 1 199 ? 14.098 0.470 -23.630 1.00 71.81 199 GLU A N 1
ATOM 1510 C CA . GLU A 1 199 ? 14.619 1.033 -24.883 1.00 71.81 199 GLU A CA 1
ATOM 1511 C C . GLU A 1 199 ? 15.211 2.434 -24.673 1.00 71.81 199 GLU A C 1
ATOM 1513 O O . GLU A 1 199 ? 16.308 2.730 -25.158 1.00 71.81 199 GLU A O 1
ATOM 1518 N N . TYR A 1 200 ? 14.535 3.288 -23.897 1.00 68.19 200 TYR A N 1
ATOM 1519 C CA . TYR A 1 200 ? 15.041 4.621 -23.571 1.00 68.19 200 TYR A CA 1
ATOM 1520 C C . TYR A 1 200 ? 16.403 4.575 -22.866 1.00 68.19 200 TYR A C 1
ATOM 1522 O O . TYR A 1 200 ? 17.316 5.310 -23.248 1.00 68.19 200 TYR A O 1
ATOM 1530 N N . PHE A 1 201 ? 16.568 3.718 -21.854 1.00 65.75 201 PHE A N 1
ATOM 1531 C CA . PHE A 1 201 ? 17.833 3.619 -21.121 1.00 65.75 201 PHE A CA 1
ATOM 1532 C C . PHE A 1 201 ? 18.958 2.980 -21.938 1.00 65.75 201 PHE A C 1
ATOM 1534 O O . PHE A 1 201 ? 20.112 3.383 -21.791 1.00 65.75 201 PHE A O 1
ATOM 1541 N N . GLU A 1 202 ? 18.644 2.024 -22.812 1.00 72.62 202 GLU A N 1
ATOM 1542 C CA . GLU A 1 202 ? 19.635 1.381 -23.681 1.00 72.62 202 GLU A CA 1
ATOM 1543 C C . GLU A 1 202 ? 20.120 2.309 -24.804 1.00 72.62 202 GLU A C 1
ATOM 1545 O O . GLU A 1 202 ? 21.297 2.278 -25.175 1.00 72.62 202 GLU A O 1
ATOM 1550 N N . TH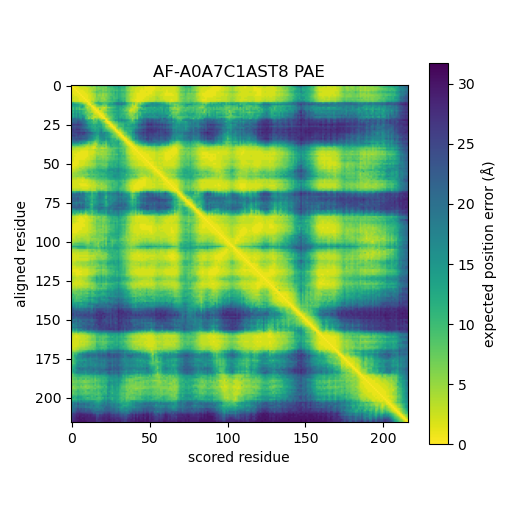R A 1 203 ? 19.230 3.139 -25.354 1.00 72.69 203 THR A N 1
ATOM 1551 C CA . THR A 1 203 ? 19.508 3.925 -26.569 1.00 72.69 203 THR A CA 1
ATOM 1552 C C . THR A 1 203 ? 19.754 5.411 -26.309 1.00 72.69 203 THR A C 1
ATOM 1554 O O . THR A 1 203 ? 20.363 6.088 -27.142 1.00 72.69 203 THR A O 1
ATOM 1557 N N . GLY A 1 204 ? 19.275 5.945 -25.181 1.00 65.69 204 GLY A N 1
ATOM 1558 C CA . GLY A 1 204 ? 19.240 7.381 -24.893 1.00 65.69 204 GLY A CA 1
ATOM 1559 C C . GLY A 1 204 ? 18.273 8.175 -25.781 1.00 65.69 204 GLY A C 1
ATOM 1560 O O . GLY A 1 204 ? 18.273 9.408 -25.741 1.00 65.69 204 GLY A O 1
ATOM 1561 N N . ILE A 1 205 ? 17.468 7.495 -26.602 1.00 69.81 205 ILE A N 1
ATOM 1562 C CA . ILE A 1 205 ? 16.468 8.086 -27.492 1.00 69.81 205 ILE A CA 1
ATOM 1563 C C . ILE A 1 205 ? 15.105 7.829 -26.866 1.00 69.81 205 ILE A C 1
ATOM 1565 O O . ILE A 1 205 ? 14.794 6.695 -26.528 1.00 69.81 205 ILE A O 1
ATOM 1569 N N . LEU A 1 206 ? 14.291 8.876 -26.705 1.00 65.00 206 LEU A N 1
ATOM 1570 C CA . LEU A 1 206 ? 12.901 8.719 -26.276 1.00 65.00 206 LEU A CA 1
ATOM 1571 C C . LEU A 1 206 ? 12.153 7.914 -27.352 1.00 65.00 206 LEU A C 1
ATOM 1573 O O . LEU A 1 206 ? 12.035 8.435 -28.468 1.00 65.00 206 LEU A O 1
ATOM 1577 N N . PRO A 1 207 ? 11.681 6.686 -27.059 1.00 59.62 207 PRO A N 1
ATOM 1578 C CA . PRO A 1 207 ? 10.932 5.904 -28.031 1.00 59.62 207 PRO A CA 1
ATOM 1579 C C . PRO A 1 207 ? 9.659 6.652 -28.422 1.00 59.62 207 PRO A C 1
ATOM 1581 O O . PRO A 1 207 ? 9.159 7.500 -27.670 1.00 59.62 207 PRO A O 1
ATOM 1584 N N . GLU A 1 208 ? 9.113 6.360 -29.600 1.00 61.53 208 GLU A N 1
ATOM 1585 C CA . GLU A 1 208 ? 7.761 6.827 -29.890 1.00 61.53 208 GLU A CA 1
ATOM 1586 C C . GLU A 1 208 ? 6.813 6.186 -28.865 1.00 61.53 208 GLU A C 1
ATOM 1588 O O . GLU A 1 208 ? 6.906 4.979 -28.626 1.00 61.53 208 GLU A O 1
ATOM 1593 N N . PRO A 1 209 ? 5.944 6.970 -28.199 1.00 52.09 209 PRO A N 1
ATOM 1594 C CA . PRO A 1 209 ? 4.998 6.397 -27.256 1.00 52.09 209 PRO A CA 1
ATOM 1595 C C . PRO A 1 209 ? 4.163 5.333 -27.978 1.00 52.09 209 PRO A C 1
ATOM 1597 O O . PRO A 1 209 ? 3.845 5.528 -29.159 1.00 52.09 209 PRO A O 1
ATOM 1600 N N . PRO A 1 210 ? 3.789 4.231 -27.298 1.00 49.41 210 PRO A N 1
ATOM 1601 C CA . PRO A 1 210 ? 2.893 3.245 -27.885 1.00 49.41 210 PRO A CA 1
ATOM 1602 C C . PRO A 1 210 ? 1.679 3.990 -28.430 1.00 49.41 210 PRO A C 1
ATOM 1604 O O . PRO A 1 210 ? 1.154 4.879 -27.752 1.00 49.41 210 PRO A O 1
ATOM 1607 N N . ALA A 1 211 ? 1.315 3.702 -29.683 1.00 47.31 211 ALA A N 1
ATOM 1608 C CA . ALA A 1 211 ? 0.235 4.395 -30.367 1.00 47.31 211 ALA A CA 1
ATOM 1609 C C . ALA A 1 211 ? -0.978 4.409 -29.436 1.00 47.31 211 ALA A C 1
ATOM 1611 O O . ALA A 1 211 ? -1.563 3.370 -29.145 1.00 47.31 211 ALA A O 1
ATOM 1612 N N . SER A 1 212 ? -1.305 5.585 -28.899 1.00 42.69 212 SER A N 1
ATOM 1613 C CA . SER A 1 212 ? -2.517 5.713 -28.118 1.00 42.69 212 SER A CA 1
ATOM 1614 C C . SER A 1 212 ? -3.643 5.440 -29.101 1.00 42.69 212 SER A C 1
ATOM 1616 O O . SER A 1 212 ? -3.763 6.191 -30.076 1.00 42.69 212 SER A O 1
ATOM 1618 N N . ASP A 1 213 ? -4.458 4.421 -28.854 1.00 42.44 213 ASP A N 1
ATOM 1619 C CA . ASP A 1 213 ? -5.769 4.281 -29.485 1.00 42.44 213 ASP A CA 1
ATOM 1620 C C . ASP A 1 213 ? -6.675 5.418 -28.977 1.00 42.44 213 ASP A C 1
ATOM 1622 O O . ASP A 1 213 ? -7.684 5.220 -28.307 1.00 42.44 213 ASP A O 1
ATOM 1626 N N . THR A 1 214 ? -6.289 6.659 -29.270 1.00 39.56 214 THR A N 1
ATOM 1627 C CA . THR A 1 214 ? -7.120 7.844 -29.119 1.00 39.56 214 THR A CA 1
ATOM 1628 C C . THR A 1 214 ? -7.775 8.112 -30.469 1.00 39.56 214 THR A C 1
ATOM 1630 O O . THR A 1 214 ? -7.577 9.155 -31.082 1.00 39.56 214 THR A O 1
ATOM 1633 N N . GLU A 1 215 ? -8.554 7.143 -30.941 1.00 38.50 215 GLU A N 1
ATOM 1634 C CA . GLU A 1 215 ? -9.607 7.365 -31.929 1.00 38.50 215 GLU A CA 1
ATOM 1635 C C . GLU A 1 215 ? -10.873 6.611 -31.498 1.00 38.50 215 GLU A C 1
ATOM 1637 O O . GLU A 1 215 ? -11.146 5.512 -31.980 1.00 38.50 215 GLU A O 1
ATOM 1642 N N . GLN A 1 216 ? -11.646 7.218 -30.583 1.00 33.06 216 GLN A N 1
ATOM 1643 C CA . GLN A 1 216 ? -13.084 7.530 -30.748 1.00 33.06 216 GLN A CA 1
ATOM 1644 C C . GLN A 1 216 ? -13.705 8.158 -29.496 1.00 33.06 216 GLN A C 1
ATOM 1646 O O . GLN A 1 216 ? -13.569 7.584 -28.395 1.00 33.06 216 GLN A O 1
#

Solvent-accessible surface area (backbone atoms only — not comparable to full-atom values): 12460 Å² total; per-residue (Å²): 70,30,37,34,26,36,27,66,40,68,46,72,78,27,29,28,38,35,76,72,43,73,49,85,68,83,78,78,80,84,85,48,62,89,91,59,52,67,43,38,24,32,46,34,36,32,38,49,77,41,78,70,37,55,91,78,74,76,79,54,68,58,46,65,35,46,28,48,28,54,46,104,47,62,82,50,90,62,46,76,36,26,39,79,85,56,67,72,40,40,34,40,39,34,36,32,49,41,76,45,53,35,69,87,52,72,46,86,36,38,25,42,67,64,33,24,82,22,28,27,40,42,46,100,86,40,37,42,38,48,34,72,56,53,52,51,52,54,55,59,72,67,54,82,73,56,97,86,60,79,80,79,77,84,83,83,72,95,62,43,44,49,69,58,46,52,53,50,56,67,68,62,76,49,74,70,53,53,58,61,45,52,68,60,47,38,66,70,48,49,52,49,50,52,53,48,52,49,50,24,72,77,69,74,46,83,63,80,72,77,80,73,88,82,80,131

Secondary structure (DSSP, 8-state):
-EEEEEEEEEEEEEEETTTSSB-SSPPPTTSS-TTT---EEEEEEEEEEEEEE-TTS---SEEEEEEE---SSTT-SS-SSS----TT-EEEEEEEEEEEE-SS-EEEEEEETTGGGGEEEE-TTSEEEEHHHHHHHHHHHT----TTSPPPPP----PEEHHHHHHHHHH---HHHHHHHHHHH-HHHHHHHHHHHHHHHHHSS-PPPP------

pLDDT: mean 70.82, std 16.4, range [33.06, 97.31]

Radius of gyration: 19.62 Å; Cα contacts (8 Å, |Δi|>4): 371; chains: 1; bounding box: 46×40×65 Å

Sequence (216 aa):
MVVVGTVREVNGPFWNSADGQKWSDSPAADDIPGRVAPGLYREIVLDIETVVRDDYNQAAATIVVIAPGGGERSQDPTVVGGGRFTQGEQVVLFLSTQVLYTRDDMFAATMPFWGYQSVFHVGADGVVVPDGAAQSVEAEQNLVVAPGDPTPPPVVRDFMTLDEFVAMVEGARSVRNEQSELYRSDPSVVDAEIEFMREYFETGILPEPPASDTEQ

Nearest PDB structures (foldseek):
  3pij-assembly1_A  TM=2.900E-01  e=6.382E+00  Bifidobacterium longum

Mean predicted aligned error: 11.75 Å